Protein AF-A0A1C4N0K4-F1 (afdb_monomer_lite)

Sequence (247 aa):
MLRTGHLRELVTFLFQGISSDLVPEMLGGREAPDPEIEQERPSRRQAESRAELERLAAQLNLDDTLSVTEKQAALARATRRHTVQRDPDDVHPPLSRAERPFAVNDLGLTWMPASSVYDLAMSTGLQEASEDTGGLVLTGTAGSTYRFLVHAARMRDQWGIDLDLGLIRAGMIAMSLSAGHHSFHEVMRGAQLALDSVPGHDPALDYQDNWGRYWNVYPLTEQELRDRVARDGLFPDEHARALLDVT

Foldseek 3Di:
DQPDDDLLVNLVVLLVCLVVCNLQVVLVHADDQQPVQVVCQVQKDFAVLQVVLVVLLVVLVPDPVDDPVRSVVVSVVSQLVQFDPDAQCPQPVHQDPVRDVVQADPSGGPQGAVLSTIAGDCPDPQNVVLVQAVHDWGGAADLSLLRSLLSLLSCCVPVVRRDDNLSSLVSVQSNCVRRNHTDNRNSLRSSQSNVVVRPPPDCLSHQDSHQCRQCRRPPDHNQNCLVPPDDVSDDPSRVVVVVVVVD

Secondary structure (DSSP, 8-state):
-GGG--HHHHHHHHHHHHHTSHHHHHTTSPPPPPHHHHHHGGGEEE-HHHHHHHHHHHHHHH-TTS-HHHHHHHHHHHHGGGS--S-GGG-SSPPPTTTHHHHEETTEE----GGGTEEE-TTSHHHHHHHHHT---SSSS-HHHHHHHHHHHHHHHHH-----HHHHHHHHHHHHHHHTS--HHHHHHHHHHHHTTSTT--GGG----STTTTS-BTTB-HHHHHHHTSGGG--HHHHHHHHHTT-

Radius of gyration: 19.81 Å; chains: 1; bounding box: 47×53×54 Å

pLDDT: mean 91.53, std 8.03, range [41.31, 98.0]

Structure (mmCIF, N/CA/C/O backbone):
data_AF-A0A1C4N0K4-F1
#
_entry.id   AF-A0A1C4N0K4-F1
#
loop_
_atom_site.group_PDB
_atom_site.id
_atom_site.type_symbol
_atom_site.label_atom_id
_atom_site.label_alt_id
_atom_site.label_comp_id
_atom_site.label_asym_id
_atom_site.label_entity_id
_atom_site.label_seq_id
_atom_site.pdbx_PDB_ins_code
_atom_site.Cartn_x
_atom_site.Cartn_y
_atom_site.Cartn_z
_atom_site.occupancy
_atom_site.B_iso_or_equiv
_atom_site.auth_seq_id
_atom_site.auth_comp_id
_atom_site.auth_asym_id
_atom_site.auth_atom_id
_atom_site.pdbx_PDB_model_num
ATOM 1 N N . MET A 1 1 ? -12.574 14.264 -14.996 1.00 41.31 1 MET A N 1
ATOM 2 C CA . MET A 1 1 ? -13.024 12.854 -15.068 1.00 41.31 1 MET A CA 1
ATOM 3 C C . MET A 1 1 ? -12.717 12.028 -13.805 1.00 41.31 1 MET A C 1
ATOM 5 O O . MET A 1 1 ? -13.113 10.880 -13.775 1.00 41.31 1 MET A O 1
ATOM 9 N N . LEU A 1 2 ? -12.128 12.586 -12.732 1.00 42.84 2 LEU A N 1
ATOM 10 C CA . LEU A 1 2 ? -11.771 11.850 -11.496 1.00 42.84 2 LEU A CA 1
ATOM 11 C C . LEU A 1 2 ? -12.926 11.614 -10.495 1.00 42.84 2 LEU A C 1
ATOM 13 O O . LEU A 1 2 ? -12.711 11.048 -9.434 1.00 42.84 2 LEU A O 1
ATOM 17 N N . ARG A 1 3 ? -14.158 12.052 -10.792 1.00 45.00 3 ARG A N 1
ATOM 18 C CA . ARG A 1 3 ? -15.285 11.990 -9.836 1.00 45.00 3 ARG A CA 1
ATOM 19 C C . ARG A 1 3 ? -15.995 10.626 -9.767 1.00 45.00 3 ARG A C 1
ATOM 21 O O . ARG A 1 3 ? -16.954 10.505 -9.018 1.00 45.00 3 ARG A O 1
ATOM 28 N N . THR A 1 4 ? -15.569 9.627 -10.544 1.00 53.88 4 THR A N 1
ATOM 29 C CA . THR A 1 4 ? -16.293 8.345 -10.695 1.00 53.88 4 THR A CA 1
ATOM 30 C C . THR A 1 4 ? -15.396 7.099 -10.666 1.00 53.88 4 THR A C 1
ATOM 32 O O . THR A 1 4 ? -15.847 6.030 -11.070 1.00 53.88 4 THR A O 1
ATOM 35 N N . GLY A 1 5 ? -14.132 7.216 -10.245 1.00 59.41 5 GLY A N 1
ATOM 36 C CA . GLY A 1 5 ? -13.210 6.075 -10.141 1.00 59.41 5 GLY A CA 1
ATOM 37 C C . GLY A 1 5 ? -13.415 5.277 -8.850 1.00 59.41 5 GLY A C 1
ATOM 38 O O . GLY A 1 5 ? -13.822 5.833 -7.830 1.00 59.41 5 GLY A O 1
ATOM 39 N N . HIS A 1 6 ? -13.129 3.974 -8.870 1.00 76.38 6 HIS A N 1
ATOM 40 C CA . HIS A 1 6 ? -13.073 3.175 -7.640 1.00 76.38 6 HIS A CA 1
ATOM 41 C C . HIS A 1 6 ? -11.840 3.563 -6.807 1.00 76.38 6 HIS A C 1
ATOM 43 O O . HIS A 1 6 ? -10.842 4.022 -7.359 1.00 76.38 6 HIS A O 1
ATOM 49 N N . LEU A 1 7 ? -11.878 3.361 -5.482 1.00 81.12 7 LEU A N 1
ATOM 50 C CA . LEU A 1 7 ? -10.814 3.819 -4.569 1.00 81.12 7 LEU A CA 1
ATOM 51 C C . LEU A 1 7 ? -9.407 3.359 -4.982 1.00 81.12 7 LEU A C 1
ATOM 53 O O . LEU A 1 7 ? -8.468 4.149 -4.905 1.00 81.12 7 LEU A O 1
ATOM 57 N N . ARG A 1 8 ? -9.266 2.126 -5.493 1.00 86.19 8 ARG A N 1
ATOM 58 C CA . ARG A 1 8 ? -7.984 1.615 -6.009 1.00 86.19 8 ARG A CA 1
ATOM 59 C C . ARG A 1 8 ? -7.438 2.466 -7.160 1.00 86.19 8 ARG A C 1
ATOM 61 O O . ARG A 1 8 ? -6.252 2.777 -7.164 1.00 86.19 8 ARG A O 1
ATOM 68 N N . GLU A 1 9 ? -8.280 2.875 -8.107 1.00 83.12 9 GLU A N 1
ATOM 69 C CA . GLU A 1 9 ? -7.876 3.737 -9.226 1.00 83.12 9 GLU A CA 1
ATOM 70 C C . GLU A 1 9 ? -7.428 5.113 -8.725 1.00 83.12 9 GLU A C 1
ATOM 72 O O . GLU A 1 9 ? -6.361 5.593 -9.104 1.00 83.12 9 GLU A O 1
ATOM 77 N N . LEU A 1 10 ? -8.223 5.732 -7.848 1.00 82.62 10 LEU A N 1
ATOM 78 C CA . LEU A 1 10 ? -7.937 7.072 -7.328 1.00 82.62 10 LEU A CA 1
ATOM 79 C C . LEU A 1 10 ? -6.610 7.105 -6.563 1.00 82.62 10 LEU A C 1
ATOM 81 O O . LEU A 1 10 ? -5.793 8.002 -6.773 1.00 82.62 10 LEU A O 1
ATOM 85 N N . VAL A 1 11 ? -6.361 6.092 -5.732 1.00 85.25 11 VAL A N 1
ATOM 86 C CA . VAL A 1 11 ? -5.094 5.961 -5.009 1.00 85.25 11 VAL A CA 1
ATOM 87 C C . VAL A 1 11 ? -3.945 5.585 -5.939 1.00 85.25 11 VAL A C 1
ATOM 89 O O . VAL A 1 11 ? -2.849 6.100 -5.757 1.00 85.25 11 VAL A O 1
ATOM 92 N N . THR A 1 12 ? -4.169 4.786 -6.984 1.00 81.50 12 THR A N 1
ATOM 93 C CA . THR A 1 12 ? -3.131 4.502 -7.992 1.00 81.50 12 THR A CA 1
ATOM 94 C C . THR A 1 12 ? -2.709 5.773 -8.733 1.00 81.50 12 THR A C 1
ATOM 96 O O . THR A 1 12 ? -1.526 5.971 -9.000 1.00 81.50 12 THR A O 1
ATOM 99 N N . PHE A 1 13 ? -3.644 6.675 -9.034 1.00 80.56 13 PHE A N 1
ATOM 100 C CA . PHE A 1 13 ? -3.312 7.968 -9.630 1.00 80.56 13 PHE A CA 1
ATOM 101 C C . PHE A 1 13 ? -2.476 8.840 -8.681 1.00 80.56 13 PHE A C 1
ATOM 103 O O . PHE A 1 13 ? -1.437 9.366 -9.087 1.00 80.56 13 PHE A O 1
ATOM 110 N N . LEU A 1 14 ? -2.880 8.940 -7.406 1.00 83.31 14 LEU A N 1
ATOM 111 C CA . LEU A 1 14 ? -2.078 9.609 -6.374 1.00 83.31 14 LEU A CA 1
ATOM 112 C C . LEU A 1 14 ? -0.695 8.963 -6.237 1.00 83.31 14 LEU A C 1
ATOM 114 O O . LEU A 1 14 ? 0.298 9.675 -6.104 1.00 83.31 14 LEU A O 1
ATOM 118 N N . PHE A 1 15 ? -0.621 7.636 -6.358 1.00 82.31 15 PHE A N 1
ATOM 119 C CA . PHE A 1 15 ? 0.626 6.886 -6.312 1.00 82.31 15 PHE A CA 1
ATOM 120 C C . PHE A 1 15 ? 1.590 7.309 -7.386 1.00 82.31 15 PHE A C 1
ATOM 122 O O . PHE A 1 15 ? 2.730 7.626 -7.071 1.00 82.31 15 PHE A O 1
ATOM 129 N N . GLN A 1 16 ? 1.141 7.399 -8.632 1.00 81.25 16 GLN A N 1
ATOM 130 C CA . GLN A 1 16 ? 2.027 7.835 -9.702 1.00 81.25 16 GLN A CA 1
ATOM 131 C C . GLN A 1 16 ? 2.558 9.252 -9.450 1.00 81.25 16 GLN A C 1
ATOM 133 O O . GLN A 1 16 ? 3.759 9.468 -9.561 1.00 81.25 16 GLN A O 1
ATOM 138 N N . GLY A 1 17 ? 1.703 10.190 -9.028 1.00 83.81 17 GLY A N 1
ATOM 139 C CA . GLY A 1 17 ? 2.122 11.571 -8.762 1.00 83.81 17 GLY A CA 1
ATOM 140 C C . GLY A 1 17 ? 3.057 11.732 -7.557 1.00 83.81 17 GLY A C 1
ATOM 141 O O . GLY A 1 17 ? 3.965 12.563 -7.589 1.00 83.81 17 GLY A O 1
ATOM 142 N N . ILE A 1 18 ? 2.854 10.951 -6.494 1.00 84.88 18 ILE A N 1
ATOM 143 C CA . ILE A 1 18 ? 3.683 11.003 -5.283 1.00 84.88 18 ILE A CA 1
ATOM 144 C C . ILE A 1 18 ? 4.992 10.239 -5.487 1.00 84.88 18 ILE A C 1
ATOM 146 O O . ILE A 1 18 ? 6.065 10.739 -5.153 1.00 84.88 18 ILE A O 1
ATOM 150 N N . SER A 1 19 ? 4.934 9.042 -6.068 1.00 82.12 19 SER A N 1
ATOM 151 C CA . SER A 1 19 ? 6.113 8.206 -6.300 1.00 82.12 19 SER A CA 1
ATOM 152 C C . SER A 1 19 ? 7.036 8.755 -7.387 1.00 82.12 19 SER A C 1
ATOM 154 O O . SER A 1 19 ? 8.228 8.468 -7.329 1.00 82.12 19 SER A O 1
ATOM 156 N N . SER A 1 20 ? 6.536 9.567 -8.326 1.00 84.50 20 SER A N 1
ATOM 157 C CA . SER A 1 20 ? 7.363 10.267 -9.321 1.00 84.50 20 SER A CA 1
ATOM 158 C C . SER A 1 20 ? 7.955 11.592 -8.823 1.00 84.50 20 SER A C 1
ATOM 160 O O . SER A 1 20 ? 8.450 12.363 -9.638 1.00 84.50 20 SER A O 1
ATOM 162 N N . ASP A 1 21 ? 7.822 11.904 -7.530 1.00 86.75 21 ASP A N 1
ATOM 163 C CA . ASP A 1 21 ? 8.200 13.174 -6.889 1.00 86.75 21 ASP A CA 1
ATOM 164 C C . ASP A 1 21 ? 7.486 14.442 -7.389 1.00 86.75 21 ASP A C 1
ATOM 166 O O . ASP A 1 21 ? 7.654 15.498 -6.787 1.00 86.75 21 ASP A O 1
ATOM 170 N N . LEU A 1 22 ? 6.600 14.347 -8.385 1.00 90.44 22 LEU A N 1
ATOM 171 C CA . LEU A 1 22 ? 5.881 15.497 -8.941 1.00 90.44 22 LEU A CA 1
ATOM 172 C C . LEU A 1 22 ? 5.072 16.239 -7.867 1.00 90.44 22 LEU A C 1
ATOM 174 O O . LEU A 1 22 ? 5.202 17.447 -7.691 1.00 90.44 22 LEU A O 1
ATOM 178 N N . VAL A 1 23 ? 4.229 15.511 -7.135 1.00 90.44 23 VAL A N 1
ATOM 179 C CA . VAL A 1 23 ? 3.406 16.080 -6.060 1.00 90.44 23 VAL A CA 1
ATOM 180 C C . VAL A 1 23 ? 4.264 16.589 -4.890 1.00 90.44 23 VAL A C 1
ATOM 182 O O . VAL A 1 23 ? 4.050 17.726 -4.468 1.00 90.44 23 VAL A O 1
ATOM 185 N N . PRO A 1 24 ? 5.235 15.813 -4.365 1.00 92.12 24 PRO A N 1
ATOM 186 C CA . PRO A 1 24 ? 6.179 16.292 -3.360 1.00 92.12 24 PRO A CA 1
ATOM 187 C C . PRO A 1 24 ? 6.870 17.601 -3.747 1.00 92.12 24 PRO A C 1
ATOM 189 O O . PRO A 1 24 ? 6.875 18.532 -2.950 1.00 92.12 24 PRO A O 1
ATOM 192 N N . GLU A 1 25 ? 7.401 17.718 -4.965 1.00 93.69 25 GLU A N 1
ATOM 193 C CA . GLU A 1 25 ? 8.054 18.943 -5.444 1.00 93.69 25 GLU A CA 1
ATOM 194 C C . GLU A 1 25 ? 7.101 20.141 -5.441 1.00 93.69 25 GLU A C 1
ATOM 196 O O . GLU A 1 25 ? 7.457 21.213 -4.947 1.00 93.69 25 GLU A O 1
ATOM 201 N N . MET A 1 26 ? 5.862 19.951 -5.903 1.00 92.44 26 MET A N 1
ATOM 202 C CA . MET A 1 26 ? 4.837 20.997 -5.856 1.00 92.44 26 MET A CA 1
ATOM 203 C C . MET A 1 26 ? 4.467 21.408 -4.418 1.00 92.44 26 MET A C 1
ATOM 205 O O . MET A 1 26 ? 4.028 22.537 -4.208 1.00 92.44 26 MET A O 1
ATOM 209 N N . LEU A 1 27 ? 4.649 20.515 -3.438 1.00 93.19 27 LEU A N 1
ATOM 210 C CA . LEU A 1 27 ? 4.390 20.739 -2.008 1.00 93.19 27 LEU A CA 1
ATOM 211 C C . LEU A 1 27 ? 5.628 21.226 -1.225 1.00 93.19 27 LEU A C 1
ATOM 213 O O . LEU A 1 27 ? 5.652 21.173 0.009 1.00 93.19 27 LEU A O 1
ATOM 217 N N . GLY A 1 28 ? 6.674 21.683 -1.919 1.00 92.00 28 GLY A N 1
ATOM 218 C CA . GLY A 1 28 ? 7.894 22.200 -1.290 1.00 92.00 28 GLY A CA 1
ATOM 219 C C . GLY A 1 28 ? 8.944 21.136 -0.955 1.00 92.00 28 GLY A C 1
ATOM 220 O O . GLY A 1 28 ? 9.860 21.407 -0.181 1.00 92.00 28 GLY A O 1
ATOM 221 N N . GLY A 1 29 ? 8.837 19.944 -1.542 1.00 92.25 29 GLY A N 1
ATOM 222 C CA . GLY A 1 29 ? 9.818 18.868 -1.453 1.00 92.25 29 GLY A CA 1
ATOM 223 C C . GLY A 1 29 ? 9.301 17.603 -0.767 1.00 92.25 29 GLY A C 1
ATOM 224 O O . GLY A 1 29 ? 8.145 17.489 -0.344 1.00 92.25 29 GLY A O 1
ATOM 225 N N . ARG A 1 30 ? 10.201 16.622 -0.657 1.00 91.00 30 ARG A N 1
ATOM 226 C CA . ARG A 1 30 ? 9.913 15.338 -0.011 1.00 91.00 30 ARG A CA 1
ATOM 227 C C . ARG A 1 30 ? 9.544 15.512 1.462 1.00 91.00 30 ARG A C 1
ATOM 229 O O . ARG A 1 30 ? 9.890 16.487 2.133 1.00 91.00 30 ARG A O 1
ATOM 236 N N . GLU A 1 31 ? 8.768 14.567 1.953 1.00 91.50 31 GLU A N 1
ATOM 237 C CA . GLU A 1 31 ? 8.511 14.376 3.366 1.00 91.50 31 GLU A CA 1
ATOM 238 C C . GLU A 1 31 ? 9.792 14.034 4.136 1.00 91.50 31 GLU A C 1
ATOM 240 O O . GLU A 1 31 ? 10.740 13.478 3.577 1.00 91.50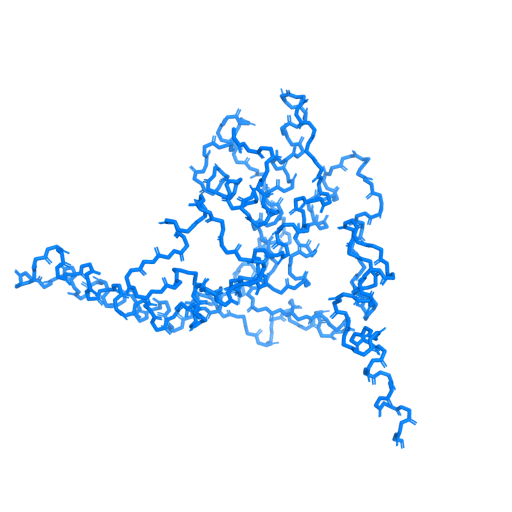 31 GLU A O 1
ATOM 245 N N . ALA A 1 32 ? 9.837 14.402 5.419 1.00 90.75 32 ALA A N 1
ATOM 246 C CA . ALA A 1 32 ? 10.879 13.883 6.292 1.00 90.75 32 ALA A CA 1
ATOM 247 C C . ALA A 1 32 ? 10.630 12.378 6.474 1.00 90.75 32 ALA A C 1
ATOM 249 O O . ALA A 1 32 ? 9.471 11.985 6.612 1.00 90.75 32 ALA A O 1
ATOM 250 N N . PRO A 1 33 ? 11.672 11.536 6.447 1.00 88.81 33 PRO A N 1
ATOM 251 C CA . PRO A 1 33 ? 11.485 10.121 6.704 1.00 88.81 33 PRO A CA 1
ATOM 252 C C . PRO A 1 33 ? 11.057 9.906 8.158 1.00 88.81 33 PRO A C 1
ATOM 254 O O . PRO A 1 33 ? 11.561 10.575 9.064 1.00 88.81 33 PRO A O 1
ATOM 257 N N . ASP A 1 34 ? 10.160 8.949 8.376 1.00 95.94 34 ASP A N 1
ATOM 258 C CA . ASP A 1 34 ? 9.797 8.534 9.723 1.00 95.94 34 ASP A CA 1
ATOM 259 C C . ASP A 1 34 ? 10.934 7.708 10.364 1.00 95.94 34 ASP A C 1
ATOM 261 O O . ASP A 1 34 ? 11.415 6.753 9.738 1.00 95.94 34 ASP A O 1
ATOM 265 N N . PRO A 1 35 ? 11.388 8.040 11.590 1.00 95.56 35 PRO A N 1
ATOM 266 C CA . PRO A 1 35 ? 12.487 7.335 12.239 1.00 95.56 35 PRO A CA 1
ATOM 267 C C . PRO A 1 35 ? 12.251 5.837 12.448 1.00 95.56 35 PRO A C 1
ATOM 269 O O . PRO A 1 35 ? 13.226 5.086 12.415 1.00 95.56 35 PRO A O 1
ATOM 272 N N . GLU A 1 36 ? 11.015 5.386 12.683 1.00 94.62 36 GLU A N 1
ATOM 273 C CA . GLU A 1 36 ? 10.723 3.957 12.847 1.00 94.62 36 GLU A CA 1
ATOM 274 C C . GLU A 1 36 ? 10.873 3.223 11.516 1.00 94.62 36 GLU A C 1
ATOM 276 O O . GLU A 1 36 ? 11.554 2.200 11.436 1.00 94.62 36 GLU A O 1
ATOM 281 N N . ILE A 1 37 ? 10.337 3.799 10.437 1.00 94.69 37 ILE A N 1
ATOM 282 C CA . ILE A 1 37 ? 10.461 3.226 9.091 1.00 94.69 37 ILE A CA 1
ATOM 283 C C . ILE A 1 37 ? 11.936 3.140 8.674 1.00 94.69 37 ILE A C 1
ATOM 285 O O . ILE A 1 37 ? 12.352 2.141 8.085 1.00 94.69 37 ILE A O 1
ATOM 289 N N . GLU A 1 38 ? 12.752 4.154 8.981 1.00 94.69 38 GLU A N 1
ATOM 290 C CA . GLU A 1 38 ? 14.195 4.112 8.698 1.00 94.69 38 GLU A CA 1
ATOM 291 C C . GLU A 1 38 ? 14.921 3.030 9.500 1.00 94.69 38 GLU A C 1
ATOM 293 O O . GLU A 1 38 ? 15.794 2.356 8.953 1.00 94.69 38 GLU A O 1
ATOM 298 N N . GLN A 1 39 ? 14.557 2.829 10.768 1.00 93.56 39 GLN A N 1
ATOM 299 C CA . GLN A 1 39 ? 15.148 1.783 11.609 1.00 93.56 39 GLN A CA 1
ATOM 300 C C . GLN A 1 39 ? 14.840 0.374 11.088 1.00 93.56 39 GLN A C 1
ATOM 302 O O . GLN A 1 39 ? 15.674 -0.524 11.205 1.00 93.56 39 GLN A O 1
ATOM 307 N N . GLU A 1 40 ? 13.678 0.173 10.465 1.00 93.06 40 GLU A N 1
ATOM 308 C CA . GLU A 1 40 ? 13.303 -1.112 9.874 1.00 93.06 40 GLU A CA 1
ATOM 309 C C . GLU A 1 40 ? 14.049 -1.421 8.566 1.00 93.06 40 GLU A C 1
ATOM 311 O O . GLU A 1 40 ? 14.303 -2.589 8.263 1.00 93.06 40 GLU A O 1
ATOM 316 N N . ARG A 1 41 ? 14.407 -0.405 7.766 1.00 89.56 41 ARG A N 1
ATOM 317 C CA . ARG A 1 41 ? 14.955 -0.590 6.405 1.00 89.56 41 ARG A CA 1
ATOM 318 C C . ARG A 1 41 ? 16.163 -1.528 6.316 1.00 89.56 41 ARG A C 1
ATOM 320 O O . ARG A 1 41 ? 16.144 -2.371 5.418 1.00 89.56 41 ARG A O 1
ATOM 327 N N . PRO A 1 42 ? 17.180 -1.455 7.200 1.00 91.75 42 PRO A N 1
ATOM 328 C CA . PRO A 1 42 ? 18.319 -2.374 7.166 1.00 91.75 42 PRO A CA 1
ATOM 329 C C . PRO A 1 42 ? 17.942 -3.847 7.364 1.00 91.75 42 PRO A C 1
ATOM 331 O O . PRO A 1 42 ? 18.716 -4.728 6.997 1.00 91.75 42 PRO A O 1
ATOM 334 N N . SER A 1 43 ? 16.763 -4.125 7.930 1.00 89.81 43 SER A N 1
ATOM 335 C CA . SER A 1 43 ? 16.262 -5.488 8.141 1.00 89.81 43 SER A CA 1
ATOM 336 C C . SER A 1 43 ? 15.734 -6.133 6.854 1.00 89.81 43 SER A C 1
ATOM 338 O O . SER A 1 43 ? 15.588 -7.356 6.792 1.00 89.81 43 SER A O 1
ATOM 340 N N . ARG A 1 44 ? 15.456 -5.330 5.818 1.00 91.12 44 ARG A N 1
ATOM 341 C CA . ARG A 1 44 ? 14.979 -5.803 4.514 1.00 91.12 44 ARG A CA 1
ATOM 342 C C . ARG A 1 44 ? 16.152 -6.326 3.699 1.00 91.12 44 ARG A C 1
ATOM 344 O O . ARG A 1 44 ? 17.157 -5.641 3.515 1.00 91.12 44 ARG A O 1
ATOM 351 N N . ARG A 1 45 ? 16.005 -7.527 3.153 1.00 92.12 45 ARG A N 1
ATOM 352 C CA . ARG A 1 45 ? 16.968 -8.121 2.219 1.00 92.12 45 ARG A CA 1
ATOM 353 C C . ARG A 1 45 ? 16.377 -8.100 0.822 1.00 92.12 45 ARG A C 1
ATOM 355 O O . ARG A 1 45 ? 15.170 -8.224 0.676 1.00 92.12 45 ARG A O 1
ATOM 362 N N . GLN A 1 46 ? 17.204 -7.929 -0.204 1.00 93.75 46 GLN A N 1
ATOM 363 C CA . GLN A 1 46 ? 16.737 -8.081 -1.581 1.00 93.75 46 GLN A CA 1
ATOM 364 C C . GLN A 1 46 ? 16.304 -9.536 -1.803 1.00 93.75 46 GLN A C 1
ATOM 366 O O . GLN A 1 46 ? 17.061 -10.451 -1.476 1.00 93.75 46 GLN A O 1
ATOM 371 N N . ALA A 1 47 ? 15.109 -9.731 -2.357 1.00 93.94 47 ALA A N 1
ATOM 372 C CA . ALA A 1 47 ? 14.603 -11.056 -2.688 1.00 93.94 47 ALA A CA 1
ATOM 373 C C . ALA A 1 47 ? 15.406 -11.678 -3.840 1.00 93.94 47 ALA A C 1
ATOM 375 O O . ALA A 1 47 ? 15.873 -10.980 -4.749 1.00 93.94 47 ALA A O 1
ATOM 376 N N . GLU A 1 48 ? 15.532 -13.006 -3.843 1.00 94.06 48 GLU A N 1
ATOM 377 C CA . GLU A 1 48 ? 16.261 -13.730 -4.895 1.00 94.06 48 GLU A CA 1
ATOM 378 C C . GLU A 1 48 ? 15.674 -13.465 -6.288 1.00 94.06 48 GLU A C 1
ATOM 380 O O . GLU A 1 48 ? 16.416 -13.218 -7.237 1.00 94.06 48 GLU A O 1
ATOM 385 N N . SER A 1 49 ? 14.346 -13.409 -6.389 1.00 93.44 49 SER A N 1
ATOM 386 C CA . SE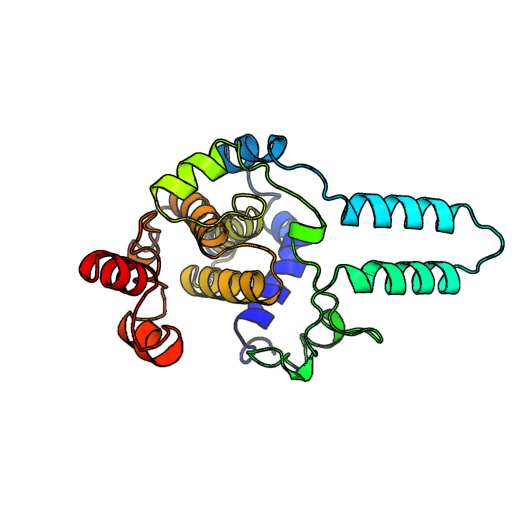R A 1 49 ? 13.603 -13.054 -7.604 1.00 93.44 49 SER A CA 1
ATOM 387 C C . SER A 1 49 ? 14.044 -11.712 -8.195 1.00 93.44 49 SER A C 1
ATOM 389 O O . SER A 1 49 ? 14.262 -11.586 -9.403 1.00 93.44 49 SER A O 1
ATOM 391 N N . ARG A 1 50 ? 14.253 -10.701 -7.350 1.00 95.44 50 ARG A N 1
ATOM 392 C CA . ARG A 1 50 ? 14.765 -9.401 -7.786 1.00 95.44 50 ARG A CA 1
ATOM 393 C C . ARG A 1 50 ? 16.208 -9.491 -8.265 1.00 95.44 50 ARG A C 1
ATOM 395 O O . ARG A 1 50 ? 16.526 -8.946 -9.323 1.00 95.44 50 ARG A O 1
ATOM 402 N N . ALA A 1 51 ? 17.057 -10.203 -7.529 1.00 96.12 51 ALA A N 1
ATOM 403 C CA . ALA A 1 51 ? 18.450 -10.417 -7.910 1.00 96.12 51 ALA A CA 1
ATOM 404 C C . ALA A 1 51 ? 18.579 -11.214 -9.226 1.00 96.12 51 ALA A C 1
ATOM 406 O O . ALA A 1 51 ? 19.498 -10.983 -10.012 1.00 96.12 51 ALA A O 1
ATOM 407 N N . GLU A 1 52 ? 17.675 -12.158 -9.500 1.00 95.88 52 GLU A N 1
ATOM 408 C CA . GLU A 1 52 ? 17.579 -12.880 -10.777 1.00 95.88 52 GLU A CA 1
ATOM 409 C C . GLU A 1 52 ? 17.240 -11.950 -11.941 1.00 95.88 52 GLU A C 1
ATOM 411 O O . GLU A 1 52 ? 17.910 -11.990 -12.976 1.00 95.88 52 GLU A O 1
ATOM 416 N N . LEU A 1 53 ? 16.236 -11.087 -11.772 1.00 97.31 53 LEU A N 1
ATOM 417 C CA . LEU A 1 53 ? 15.840 -10.127 -12.802 1.00 97.31 53 LEU A CA 1
ATOM 418 C C . LEU A 1 53 ? 16.940 -9.103 -13.092 1.00 97.31 53 LEU A C 1
ATOM 420 O O . LEU A 1 53 ? 17.171 -8.777 -14.255 1.00 97.31 53 LEU A O 1
ATOM 424 N N . GLU A 1 54 ? 17.650 -8.630 -12.068 1.00 97.56 54 GLU A N 1
ATOM 425 C CA . GLU A 1 54 ? 18.783 -7.712 -12.238 1.00 97.56 54 GLU A CA 1
ATOM 426 C C . GLU A 1 54 ? 19.956 -8.381 -12.965 1.00 97.56 54 GLU A C 1
ATOM 428 O O . GLU A 1 54 ? 20.518 -7.795 -13.894 1.00 97.56 54 GLU A O 1
ATOM 433 N N . ARG A 1 55 ? 20.276 -9.638 -12.623 1.00 97.81 55 ARG A N 1
ATOM 434 C CA . ARG A 1 55 ? 21.280 -10.433 -13.348 1.00 97.81 55 ARG A CA 1
ATOM 435 C C . ARG A 1 55 ? 20.893 -10.641 -14.809 1.00 97.81 55 ARG A C 1
ATOM 437 O O . ARG A 1 55 ? 21.733 -10.452 -15.686 1.00 97.81 55 ARG A O 1
ATOM 444 N N . LEU A 1 56 ? 19.637 -10.993 -15.081 1.00 97.88 56 LEU A N 1
ATOM 445 C CA . LEU A 1 56 ? 19.148 -11.163 -16.446 1.00 97.88 56 LEU A CA 1
ATOM 446 C C . LEU A 1 56 ? 19.199 -9.845 -17.226 1.00 97.88 56 LEU A C 1
ATOM 448 O O . LEU A 1 56 ? 19.661 -9.830 -18.362 1.00 97.88 56 LEU A O 1
ATOM 452 N N . ALA A 1 57 ? 18.761 -8.737 -16.628 1.00 97.62 57 ALA A N 1
ATOM 453 C CA . ALA A 1 57 ? 18.818 -7.427 -17.267 1.00 97.62 57 ALA A CA 1
ATOM 454 C C . ALA A 1 57 ? 20.263 -7.040 -17.623 1.00 97.62 57 ALA A C 1
ATOM 456 O O . ALA A 1 57 ? 20.519 -6.579 -18.735 1.00 97.62 57 ALA A O 1
ATOM 457 N N . ALA A 1 58 ? 21.220 -7.288 -16.722 1.00 98.00 58 ALA A N 1
ATOM 458 C CA . ALA A 1 58 ? 22.639 -7.062 -16.987 1.00 98.00 58 ALA A CA 1
ATOM 459 C C . ALA A 1 58 ? 23.165 -7.942 -18.136 1.00 98.00 58 ALA A C 1
ATOM 461 O O . ALA A 1 58 ? 23.857 -7.437 -19.018 1.00 98.00 58 ALA A O 1
ATOM 462 N N . GLN A 1 59 ? 22.800 -9.227 -18.170 1.00 97.81 59 GLN A N 1
ATOM 463 C CA . GLN A 1 59 ? 23.178 -10.145 -19.252 1.00 97.81 59 GLN A CA 1
ATOM 464 C C . GLN A 1 59 ? 22.607 -9.705 -20.605 1.00 97.81 59 GLN A C 1
ATOM 466 O O . GLN A 1 59 ? 23.349 -9.614 -21.578 1.00 97.81 59 GLN A O 1
ATOM 471 N N . LEU A 1 60 ? 21.315 -9.372 -20.661 1.00 97.69 60 LEU A N 1
ATOM 472 C CA . LEU A 1 60 ? 20.656 -8.901 -21.882 1.00 97.69 60 LEU A CA 1
ATOM 473 C C . LEU A 1 60 ? 21.273 -7.596 -22.389 1.00 97.69 60 LEU A C 1
ATOM 475 O O . LEU A 1 60 ? 21.428 -7.414 -23.593 1.00 97.69 60 LEU A O 1
ATOM 479 N N . ASN A 1 61 ? 21.653 -6.686 -21.490 1.00 96.31 61 ASN A N 1
ATOM 480 C CA . ASN A 1 61 ? 22.302 -5.438 -21.882 1.00 96.31 61 ASN A CA 1
ATOM 481 C C . ASN A 1 61 ? 23.639 -5.677 -22.593 1.00 96.31 61 ASN A C 1
ATOM 483 O O . ASN A 1 61 ? 23.907 -4.979 -23.567 1.00 96.31 61 ASN A O 1
ATOM 487 N N . LEU A 1 62 ? 24.415 -6.676 -22.161 1.00 97.19 62 LEU A N 1
ATOM 488 C CA . LEU A 1 62 ? 25.710 -7.046 -22.748 1.00 97.19 62 LEU A CA 1
ATOM 489 C C . LEU A 1 62 ? 25.603 -7.883 -24.035 1.00 97.19 62 LEU A C 1
ATOM 491 O O . LEU A 1 62 ? 26.613 -8.102 -24.698 1.00 97.19 62 LEU A O 1
ATOM 495 N N . ASP A 1 63 ? 24.414 -8.379 -24.380 1.00 96.38 63 ASP A N 1
ATOM 496 C CA . ASP A 1 63 ? 24.212 -9.193 -25.577 1.00 96.38 63 ASP A CA 1
ATOM 497 C C . ASP A 1 63 ? 23.988 -8.310 -26.815 1.00 96.38 63 ASP A C 1
ATOM 499 O O . ASP A 1 63 ? 22.890 -7.799 -27.047 1.00 96.38 63 ASP A O 1
ATOM 503 N N . ASP A 1 64 ? 25.029 -8.116 -27.621 1.00 95.94 64 ASP A N 1
ATOM 504 C CA . ASP A 1 64 ? 24.970 -7.310 -28.848 1.00 95.94 64 ASP A CA 1
ATOM 505 C C . ASP A 1 64 ? 24.247 -8.011 -30.014 1.00 95.94 64 ASP A C 1
ATOM 507 O O . ASP A 1 64 ? 24.021 -7.396 -31.058 1.00 95.94 64 ASP A O 1
ATOM 511 N N . THR A 1 65 ? 23.866 -9.286 -29.862 1.00 97.19 65 THR A N 1
ATOM 512 C CA . THR A 1 65 ? 23.126 -10.027 -30.898 1.00 97.19 65 THR A CA 1
ATOM 513 C C . THR A 1 65 ? 21.627 -9.744 -30.870 1.00 97.19 65 THR A C 1
ATOM 515 O O . THR A 1 65 ? 20.946 -9.958 -31.873 1.00 97.19 65 THR A O 1
ATOM 518 N N . LEU A 1 66 ? 21.115 -9.237 -29.745 1.00 96.81 66 LEU A N 1
ATOM 519 C CA . LEU A 1 66 ? 19.704 -8.930 -29.555 1.00 96.81 66 LEU A CA 1
ATOM 520 C C . LEU A 1 66 ? 19.418 -7.451 -29.819 1.00 96.81 66 LEU A C 1
ATOM 522 O O . LEU A 1 66 ? 20.105 -6.553 -29.328 1.00 96.81 66 LEU A O 1
ATOM 526 N N . SER A 1 67 ? 18.322 -7.179 -30.518 1.00 97.31 67 SER A N 1
ATOM 527 C CA . SER A 1 67 ? 17.750 -5.838 -30.599 1.00 97.31 67 SER A CA 1
ATOM 528 C C . SER A 1 67 ? 17.205 -5.371 -29.243 1.00 97.31 67 SER A C 1
ATOM 530 O O . SER A 1 67 ? 16.891 -6.164 -28.352 1.00 97.31 67 SER A O 1
ATOM 532 N N . VAL A 1 68 ? 17.014 -4.056 -29.089 1.00 96.62 68 VAL A N 1
ATOM 533 C CA . VAL A 1 68 ? 16.398 -3.465 -27.884 1.00 96.62 68 VAL A CA 1
ATOM 534 C C . VAL A 1 68 ? 15.027 -4.086 -27.591 1.00 96.62 68 VAL A C 1
ATOM 536 O O . VAL A 1 68 ? 14.724 -4.397 -26.440 1.00 96.62 68 VAL A O 1
ATOM 539 N N . THR A 1 69 ? 14.214 -4.319 -28.624 1.00 96.62 69 THR A N 1
ATOM 540 C CA . THR A 1 69 ? 12.884 -4.926 -28.485 1.00 96.62 69 THR A CA 1
ATOM 541 C C . THR A 1 69 ? 12.966 -6.376 -28.010 1.00 96.62 69 THR A C 1
ATOM 543 O O . THR A 1 69 ? 12.186 -6.781 -27.149 1.00 96.62 69 THR A O 1
ATOM 546 N N . GLU A 1 70 ? 13.928 -7.158 -28.505 1.00 97.31 70 GLU A N 1
ATOM 547 C CA . GLU A 1 70 ? 14.136 -8.540 -28.054 1.00 97.31 70 GLU A CA 1
ATOM 548 C C . GLU A 1 70 ? 14.601 -8.597 -26.598 1.00 97.31 70 GLU A C 1
ATOM 550 O O . GLU A 1 70 ? 14.070 -9.400 -25.826 1.00 97.31 70 GLU A O 1
ATOM 555 N N . LYS A 1 71 ? 15.512 -7.699 -26.193 1.00 97.50 71 LYS A N 1
ATOM 556 C CA . LYS A 1 71 ? 15.944 -7.548 -24.793 1.00 97.50 71 LYS A CA 1
ATOM 557 C C . LYS A 1 71 ? 14.759 -7.217 -23.884 1.00 97.50 71 LYS A C 1
ATOM 559 O O . LYS A 1 71 ? 14.547 -7.881 -22.871 1.00 97.50 71 LYS A O 1
ATOM 564 N N . GLN A 1 72 ? 13.937 -6.239 -24.269 1.00 95.62 72 GLN A N 1
ATOM 565 C CA . GLN A 1 72 ? 12.739 -5.854 -23.515 1.00 95.62 72 GLN A CA 1
ATOM 566 C C . GLN A 1 72 ? 11.729 -7.002 -23.409 1.00 95.62 72 GLN A C 1
ATOM 568 O O . GLN A 1 72 ? 11.225 -7.272 -22.320 1.00 95.62 72 GLN A O 1
ATOM 573 N N . ALA A 1 73 ? 11.466 -7.720 -24.503 1.00 95.62 73 ALA A N 1
ATOM 574 C CA . ALA A 1 73 ? 10.543 -8.851 -24.506 1.00 95.62 73 ALA A CA 1
ATOM 575 C C . ALA A 1 73 ? 11.059 -10.027 -23.657 1.00 95.62 73 ALA A C 1
ATOM 577 O O . ALA A 1 73 ? 10.277 -10.681 -22.963 1.00 95.62 73 ALA A O 1
ATOM 578 N N . ALA A 1 74 ? 12.368 -10.298 -23.684 1.00 96.56 74 ALA A N 1
ATOM 579 C CA . ALA A 1 74 ? 12.992 -11.324 -22.853 1.00 96.56 74 ALA A CA 1
ATOM 580 C C . ALA A 1 74 ? 12.880 -10.984 -21.362 1.00 96.56 74 ALA A C 1
ATOM 582 O O . ALA A 1 74 ? 12.445 -11.827 -20.573 1.00 96.56 74 A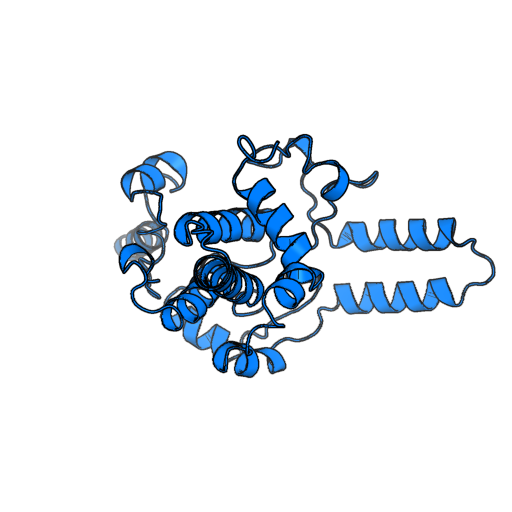LA A O 1
ATOM 583 N N . LEU A 1 75 ? 13.187 -9.737 -20.993 1.00 97.25 75 LEU A N 1
ATOM 584 C CA . LEU A 1 75 ? 13.037 -9.266 -19.621 1.00 97.25 75 LEU A CA 1
ATOM 585 C C . LEU A 1 75 ? 11.569 -9.295 -19.178 1.00 97.25 75 LEU A C 1
ATOM 587 O O . LEU A 1 75 ? 11.281 -9.803 -18.102 1.00 97.25 75 LEU A O 1
ATOM 591 N N . ALA A 1 76 ? 10.626 -8.848 -20.014 1.00 95.81 76 ALA A N 1
ATOM 592 C CA . ALA A 1 76 ? 9.196 -8.872 -19.697 1.00 95.81 76 ALA A CA 1
ATOM 593 C C . ALA A 1 76 ? 8.680 -10.294 -19.413 1.00 95.81 76 ALA A C 1
ATOM 595 O O . ALA A 1 76 ? 7.974 -10.512 -18.426 1.00 95.81 76 ALA A O 1
ATOM 596 N N . ARG A 1 77 ? 9.083 -11.284 -20.225 1.00 95.94 77 ARG A N 1
ATOM 597 C CA . ARG A 1 77 ? 8.749 -12.701 -19.991 1.00 95.94 77 ARG A CA 1
ATOM 598 C C . ARG A 1 77 ? 9.334 -13.231 -18.685 1.00 95.94 77 ARG A C 1
ATOM 600 O O . ARG A 1 77 ? 8.673 -14.004 -17.998 1.00 95.94 77 ARG A O 1
ATOM 607 N N . ALA A 1 78 ? 10.552 -12.829 -18.331 1.00 96.81 78 ALA A N 1
ATOM 608 C CA . ALA A 1 78 ? 11.145 -13.226 -17.062 1.00 96.81 78 ALA A CA 1
ATOM 609 C C . ALA A 1 78 ? 10.429 -12.571 -15.876 1.00 96.81 78 ALA A C 1
ATOM 611 O O . ALA A 1 78 ? 10.047 -13.281 -14.949 1.00 96.81 78 ALA A O 1
ATOM 612 N N . THR A 1 79 ? 10.175 -11.262 -15.954 1.00 96.69 79 THR A N 1
ATOM 613 C CA . THR A 1 79 ? 9.443 -10.479 -14.950 1.00 96.69 79 THR A CA 1
ATOM 614 C C . THR A 1 79 ? 8.063 -11.059 -14.678 1.00 96.69 79 THR A C 1
ATOM 616 O O . THR A 1 79 ? 7.652 -11.120 -13.524 1.00 96.69 79 THR A O 1
ATOM 619 N N . ARG A 1 80 ? 7.369 -11.561 -15.709 1.00 95.44 80 ARG A N 1
ATOM 620 C CA . ARG A 1 80 ? 6.036 -12.164 -15.579 1.00 95.44 80 ARG A CA 1
ATOM 621 C C . ARG A 1 80 ? 5.961 -13.276 -14.529 1.00 95.44 80 ARG A C 1
ATOM 623 O O . ARG A 1 80 ? 4.914 -13.430 -13.911 1.00 95.44 80 ARG A O 1
ATOM 630 N N . ARG A 1 81 ? 7.043 -14.026 -14.294 1.00 94.25 81 ARG A N 1
ATOM 631 C CA . ARG A 1 81 ? 7.095 -15.088 -13.266 1.00 94.25 81 ARG A CA 1
ATOM 632 C C . ARG A 1 81 ? 7.005 -14.551 -11.836 1.00 94.25 81 ARG A C 1
ATOM 634 O O . ARG A 1 81 ? 6.670 -15.302 -10.929 1.00 94.25 81 ARG A O 1
ATOM 641 N N . HIS A 1 82 ? 7.274 -13.263 -11.658 1.00 95.75 82 HIS A N 1
ATOM 642 C CA . HIS A 1 82 ? 7.308 -12.571 -10.374 1.00 95.75 82 HIS A CA 1
ATOM 643 C C . HIS A 1 82 ? 6.205 -11.507 -10.256 1.00 95.75 82 HIS A C 1
ATOM 645 O O . HIS A 1 82 ? 6.208 -10.714 -9.322 1.00 95.75 82 HIS A O 1
ATOM 651 N N . THR A 1 83 ? 5.263 -11.459 -11.204 1.00 96.06 83 THR A N 1
ATOM 652 C CA . THR A 1 83 ? 4.049 -10.643 -11.077 1.00 96.06 83 THR A CA 1
ATOM 653 C C . THR A 1 83 ? 2.873 -11.481 -10.586 1.00 96.06 83 THR A C 1
ATOM 655 O O . THR A 1 83 ? 2.908 -12.715 -10.603 1.00 96.06 83 THR A O 1
ATOM 658 N N . VAL A 1 84 ? 1.804 -10.816 -10.147 1.00 95.12 84 VAL A N 1
ATOM 659 C CA . VAL A 1 84 ? 0.543 -11.461 -9.767 1.00 95.12 84 VAL A CA 1
ATOM 660 C C . VAL A 1 84 ? 0.035 -12.331 -10.927 1.00 95.12 84 VAL A C 1
ATOM 662 O O . VAL A 1 84 ? -0.070 -11.884 -12.067 1.00 95.12 84 VAL A O 1
ATOM 665 N N . GLN A 1 85 ? -0.262 -13.606 -10.651 1.00 94.44 85 GLN A N 1
ATOM 666 C CA . GLN A 1 85 ? -0.668 -14.588 -11.673 1.00 94.44 85 GLN A CA 1
ATOM 667 C C . GLN A 1 85 ? -2.179 -14.622 -11.950 1.00 94.44 85 GLN A C 1
ATOM 669 O O . GLN A 1 85 ? -2.617 -15.395 -12.796 1.00 94.44 85 GLN A O 1
ATOM 674 N N . ARG A 1 86 ? -2.965 -13.796 -11.252 1.00 94.00 86 ARG A N 1
ATOM 675 C CA . ARG A 1 86 ? -4.415 -13.682 -11.441 1.00 94.00 86 ARG A CA 1
ATOM 676 C C . ARG A 1 86 ? -4.747 -13.146 -12.838 1.00 94.00 86 ARG A C 1
ATOM 678 O O . ARG A 1 86 ? -4.041 -12.269 -13.339 1.00 94.00 86 ARG A O 1
ATOM 685 N N . ASP A 1 87 ? -5.829 -13.651 -13.429 1.00 95.00 87 ASP A N 1
ATOM 686 C CA . ASP A 1 87 ? -6.388 -13.087 -14.657 1.00 95.00 87 ASP A CA 1
ATOM 687 C C . ASP A 1 87 ? -6.818 -11.625 -14.407 1.00 95.00 87 ASP A C 1
ATOM 689 O O . ASP A 1 87 ? -7.506 -11.357 -13.416 1.00 95.00 87 ASP A O 1
ATOM 693 N N . PRO A 1 88 ? -6.417 -10.656 -15.253 1.00 95.06 88 PRO A N 1
ATOM 694 C CA . PRO A 1 88 ? -6.875 -9.274 -15.136 1.00 95.06 88 PRO A CA 1
ATOM 695 C C . PRO A 1 88 ? -8.399 -9.096 -15.035 1.00 95.06 88 PRO A C 1
ATOM 697 O O . PRO A 1 88 ? -8.844 -8.125 -14.418 1.00 95.06 88 PRO A O 1
ATOM 700 N N . ASP A 1 89 ? -9.189 -9.994 -15.627 1.00 94.75 89 ASP A N 1
ATOM 701 C CA . ASP A 1 89 ? -10.655 -9.937 -15.604 1.00 94.75 89 ASP A CA 1
ATOM 702 C C . ASP A 1 89 ? -11.266 -10.513 -14.312 1.00 94.75 89 ASP A C 1
ATOM 704 O O . ASP A 1 89 ? -12.399 -10.170 -13.973 1.00 94.75 89 ASP A O 1
ATOM 708 N N . ASP A 1 90 ? -10.486 -11.265 -13.528 1.00 94.19 90 ASP A N 1
ATOM 709 C CA . ASP A 1 90 ? -10.864 -11.797 -12.207 1.00 94.19 90 ASP A CA 1
ATOM 710 C C . ASP A 1 90 ? -10.440 -10.874 -11.046 1.00 94.19 90 ASP A C 1
ATOM 712 O O . ASP A 1 90 ? -10.547 -11.212 -9.860 1.00 94.19 90 ASP A O 1
ATOM 716 N N . VAL A 1 91 ? -9.879 -9.702 -11.349 1.00 90.94 91 VAL A N 1
ATOM 717 C CA . VAL A 1 91 ? -9.495 -8.728 -10.324 1.00 90.94 91 VAL A CA 1
ATOM 718 C C . VAL A 1 91 ? -10.748 -8.131 -9.685 1.00 90.94 91 VAL A C 1
ATOM 720 O O . VAL A 1 91 ? -11.645 -7.648 -10.369 1.00 90.94 91 VAL A O 1
ATOM 723 N N . HIS A 1 92 ? -10.775 -8.087 -8.351 1.00 86.00 92 HIS A N 1
ATOM 724 C CA . HIS A 1 92 ? -11.869 -7.494 -7.587 1.00 86.00 92 HIS A CA 1
ATOM 725 C C . HIS A 1 92 ? -11.373 -6.354 -6.680 1.00 86.00 92 HIS A C 1
ATOM 727 O O . HIS A 1 92 ? -10.434 -6.568 -5.914 1.00 86.00 92 HIS A O 1
ATOM 733 N N . PRO A 1 93 ? -11.981 -5.148 -6.753 1.00 85.06 93 PRO A N 1
ATOM 734 C CA . PRO A 1 93 ? -12.974 -4.728 -7.757 1.00 85.06 93 PRO A CA 1
ATOM 735 C C . PRO A 1 93 ? -12.401 -4.770 -9.192 1.00 85.06 93 PRO A C 1
ATOM 737 O O . PRO A 1 93 ? -11.180 -4.688 -9.328 1.00 85.06 93 PRO A O 1
ATOM 740 N N . PRO A 1 94 ? -13.224 -4.880 -10.253 1.00 89.81 94 PRO A N 1
ATOM 741 C CA . PRO A 1 94 ? -12.736 -4.917 -11.636 1.00 89.81 94 PRO A CA 1
ATOM 742 C C . PRO A 1 94 ? -11.816 -3.743 -11.979 1.00 89.81 94 PRO A C 1
ATOM 744 O O . PRO A 1 94 ? -11.991 -2.639 -11.455 1.00 89.81 94 PRO A O 1
ATOM 747 N N . LEU A 1 95 ? -10.827 -3.974 -12.847 1.00 89.00 95 LEU A N 1
ATOM 748 C CA . LEU A 1 95 ? -9.962 -2.903 -13.350 1.00 89.00 95 LEU A CA 1
ATOM 749 C C . LEU A 1 95 ? -10.798 -1.890 -14.132 1.00 89.00 95 LEU A C 1
ATOM 751 O O . LEU A 1 95 ? -11.538 -2.255 -15.050 1.00 89.00 95 LEU A O 1
ATOM 755 N N . SER A 1 96 ? -10.658 -0.608 -13.807 1.00 86.38 96 SER A N 1
ATOM 756 C CA . SER A 1 96 ? -11.340 0.430 -14.574 1.00 86.38 96 SER A CA 1
ATOM 757 C C . SER A 1 96 ? -10.689 0.623 -15.946 1.00 86.38 96 SER A C 1
ATOM 759 O O . SER A 1 96 ? -9.538 0.245 -16.184 1.00 86.38 96 SER A O 1
ATOM 761 N N . ARG A 1 97 ? -11.406 1.281 -16.866 1.00 86.75 97 ARG A N 1
ATOM 762 C CA . ARG A 1 97 ? -10.861 1.632 -18.188 1.00 86.75 97 ARG A CA 1
ATOM 763 C C . ARG A 1 97 ? -9.586 2.480 -18.091 1.00 86.75 97 ARG A C 1
ATOM 765 O O . ARG A 1 97 ? -8.739 2.374 -18.971 1.00 86.75 97 ARG A O 1
ATOM 772 N N . ALA A 1 98 ? -9.471 3.326 -17.068 1.00 83.31 98 ALA A N 1
ATOM 773 C CA . ALA A 1 98 ? -8.314 4.194 -16.870 1.00 83.31 98 ALA A CA 1
ATOM 774 C C . ALA A 1 98 ? -7.136 3.460 -16.213 1.00 83.31 98 ALA A C 1
ATOM 776 O O . ALA A 1 98 ? -5.990 3.755 -16.530 1.00 83.31 98 ALA A O 1
ATOM 777 N N . GLU A 1 99 ? -7.410 2.487 -15.341 1.00 84.69 99 GLU A N 1
ATOM 778 C CA . GLU A 1 99 ? -6.390 1.677 -14.667 1.00 84.69 99 GLU A CA 1
ATOM 779 C C . GLU A 1 99 ? -5.754 0.639 -15.607 1.00 84.69 99 GLU A C 1
ATOM 781 O O . GLU A 1 99 ? -4.540 0.419 -15.584 1.00 84.69 99 GLU A O 1
ATOM 786 N N . ARG A 1 100 ? -6.570 0.009 -16.461 1.00 90.12 100 ARG A N 1
ATOM 787 C CA . ARG A 1 100 ? -6.170 -1.153 -17.268 1.00 90.12 100 ARG A CA 1
ATOM 788 C C . ARG A 1 100 ? -4.906 -0.949 -18.123 1.00 90.12 100 ARG A C 1
ATOM 790 O O . ARG A 1 100 ? -4.084 -1.861 -18.114 1.00 90.12 100 ARG A O 1
ATOM 797 N N . PRO A 1 101 ? -4.682 0.197 -18.802 1.00 88.88 101 PRO A N 1
ATOM 798 C CA . PRO A 1 101 ? -3.471 0.419 -19.601 1.00 88.88 101 PRO A CA 1
ATOM 799 C C . PRO A 1 101 ? -2.162 0.410 -18.799 1.00 88.88 101 PRO A C 1
ATOM 801 O O . PRO A 1 101 ? -1.099 0.222 -19.380 1.00 88.88 101 PRO A O 1
ATOM 804 N N . PHE A 1 102 ? -2.227 0.635 -17.484 1.00 85.81 102 PHE A N 1
ATOM 805 C CA . PHE A 1 102 ? -1.057 0.654 -16.601 1.00 85.81 102 PHE A CA 1
ATOM 806 C C . PHE A 1 102 ? -0.917 -0.651 -15.807 1.00 85.81 102 PHE A C 1
ATOM 808 O O . PHE A 1 102 ? 0.194 -1.081 -15.493 1.00 85.81 102 PHE A O 1
ATOM 815 N N . ALA A 1 103 ? -2.045 -1.292 -15.493 1.00 89.62 103 ALA A N 1
ATOM 816 C CA . ALA A 1 103 ? -2.094 -2.531 -14.723 1.00 89.62 103 ALA A CA 1
ATOM 817 C C . ALA A 1 103 ? -1.889 -3.801 -15.567 1.00 89.62 103 ALA A C 1
ATOM 819 O O . ALA A 1 103 ? -1.598 -4.851 -14.998 1.00 89.62 103 ALA A O 1
ATOM 820 N N . VAL A 1 104 ? -2.058 -3.736 -16.894 1.00 94.69 104 VAL A N 1
ATOM 821 C CA . VAL A 1 104 ? -2.066 -4.912 -17.780 1.00 94.69 104 VAL A CA 1
ATOM 822 C C . VAL A 1 104 ? -1.153 -4.708 -18.987 1.00 94.69 104 VAL A C 1
ATOM 824 O O . VAL A 1 104 ? -1.147 -3.642 -19.598 1.00 94.69 104 VAL A O 1
ATOM 827 N N . ASN A 1 105 ? -0.420 -5.755 -19.359 1.00 93.94 105 ASN A N 1
ATOM 828 C CA . ASN A 1 105 ? 0.283 -5.869 -20.637 1.00 93.94 105 ASN A CA 1
ATOM 829 C C . ASN A 1 105 ? -0.084 -7.191 -21.342 1.00 93.94 105 ASN A C 1
ATOM 831 O O . ASN A 1 105 ? -0.912 -7.955 -20.846 1.00 93.94 105 ASN A O 1
ATOM 835 N N . ASP A 1 106 ? 0.566 -7.490 -22.470 1.00 93.88 106 ASP A N 1
ATOM 836 C CA . ASP A 1 106 ? 0.325 -8.711 -23.261 1.00 93.88 106 ASP A CA 1
ATOM 837 C C . ASP A 1 106 ? 0.559 -10.026 -22.489 1.00 93.88 106 ASP A C 1
ATOM 839 O O . ASP A 1 106 ? 0.161 -11.096 -22.945 1.00 93.88 106 ASP A O 1
ATOM 843 N N . LEU A 1 107 ? 1.219 -9.970 -21.328 1.00 95.31 107 LEU A N 1
ATOM 844 C CA . LEU A 1 107 ? 1.514 -11.121 -20.476 1.00 95.31 107 LEU A CA 1
ATOM 845 C C . LEU A 1 107 ? 0.567 -11.234 -19.267 1.00 95.31 107 LEU A C 1
ATOM 847 O O . LEU A 1 107 ? 0.607 -12.254 -18.578 1.00 95.31 107 LEU A O 1
ATOM 851 N N . GLY A 1 108 ? -0.269 -10.226 -18.997 1.00 96.00 108 GLY A N 1
ATOM 852 C CA . GLY A 1 108 ? -1.211 -10.184 -17.874 1.00 96.00 108 GLY A CA 1
ATOM 853 C C . GLY A 1 108 ? -0.976 -8.997 -16.937 1.00 96.00 108 GLY A C 1
ATOM 854 O O . GLY A 1 108 ? -0.581 -7.916 -17.377 1.00 96.00 108 GLY A O 1
ATOM 855 N N . LEU A 1 109 ? -1.241 -9.185 -15.639 1.00 95.81 109 LEU A N 1
ATOM 856 C CA . LEU A 1 109 ? -1.034 -8.142 -14.631 1.00 95.81 109 LEU A CA 1
ATOM 857 C C . LEU A 1 109 ? 0.452 -7.778 -14.488 1.00 95.81 109 LEU A C 1
ATOM 859 O O . LEU A 1 109 ? 1.325 -8.646 -14.375 1.00 95.81 109 LEU A O 1
ATOM 863 N N . THR A 1 110 ? 0.722 -6.474 -14.434 1.00 93.88 110 THR A N 1
ATOM 864 C CA . THR A 1 110 ? 2.062 -5.892 -14.239 1.00 93.88 110 THR A CA 1
ATOM 865 C C . THR A 1 110 ? 2.443 -5.753 -12.765 1.00 93.88 110 THR A C 1
ATOM 867 O O . THR A 1 110 ? 3.575 -5.393 -12.449 1.00 93.88 110 THR A O 1
ATOM 870 N N . TRP A 1 111 ? 1.511 -6.043 -11.856 1.00 93.38 111 TRP A N 1
ATOM 871 C CA . TRP A 1 111 ? 1.686 -5.887 -10.415 1.00 93.38 111 TRP A CA 1
ATOM 872 C C . TRP A 1 111 ? 2.721 -6.868 -9.875 1.00 93.38 111 TRP A C 1
ATOM 874 O O . TRP A 1 111 ? 2.547 -8.081 -9.985 1.00 93.38 111 TRP A O 1
ATOM 884 N N . MET A 1 112 ? 3.787 -6.340 -9.281 1.00 93.50 112 MET A N 1
ATOM 885 C CA . MET A 1 112 ? 4.852 -7.117 -8.658 1.00 93.50 112 MET A CA 1
ATOM 886 C C . MET A 1 112 ? 4.676 -7.064 -7.136 1.00 93.50 112 MET A C 1
ATOM 888 O O . MET A 1 112 ? 4.832 -5.984 -6.565 1.00 93.50 112 MET A O 1
ATOM 892 N N . PRO A 1 113 ? 4.365 -8.192 -6.473 1.00 94.75 113 PRO A N 1
ATOM 893 C CA . PRO A 1 113 ? 4.287 -8.242 -5.018 1.00 94.75 113 PRO A CA 1
ATOM 894 C C . PRO A 1 113 ? 5.589 -7.764 -4.377 1.00 94.75 113 PRO A C 1
ATOM 896 O O . PRO A 1 113 ? 6.673 -8.003 -4.914 1.00 94.75 113 PRO A O 1
ATOM 899 N N . ALA A 1 114 ? 5.514 -7.144 -3.200 1.00 92.94 114 ALA A N 1
ATOM 900 C CA . ALA A 1 114 ? 6.719 -6.666 -2.525 1.00 92.94 114 ALA A CA 1
ATOM 901 C C . ALA A 1 114 ? 7.654 -7.816 -2.128 1.00 92.94 114 ALA A C 1
ATOM 903 O O . ALA A 1 114 ? 8.867 -7.636 -2.164 1.00 92.94 114 ALA A O 1
ATOM 904 N N . SER A 1 115 ? 7.111 -9.010 -1.865 1.00 92.12 115 SER A N 1
ATOM 905 C CA . SER A 1 115 ? 7.886 -10.241 -1.637 1.00 92.12 115 SER A CA 1
ATOM 906 C C . SER A 1 115 ? 8.686 -10.709 -2.859 1.00 92.12 115 SER A C 1
ATOM 908 O O . SER A 1 115 ? 9.578 -11.539 -2.750 1.00 92.12 115 SER A O 1
ATOM 910 N N . SER A 1 116 ? 8.398 -10.176 -4.050 1.00 94.50 116 SER A N 1
ATOM 911 C CA . SER A 1 116 ? 9.240 -10.382 -5.236 1.00 94.50 116 SER A CA 1
ATOM 912 C C . SER A 1 116 ? 10.404 -9.390 -5.320 1.00 94.50 116 SER A C 1
ATOM 914 O O . SER A 1 116 ? 11.202 -9.446 -6.253 1.00 94.50 116 SER A O 1
ATOM 916 N N . VAL A 1 117 ? 10.492 -8.451 -4.378 1.00 93.38 117 VAL A N 1
ATOM 917 C CA . VAL A 1 117 ? 11.516 -7.401 -4.342 1.00 93.38 117 VAL A CA 1
ATOM 918 C C . VAL A 1 117 ? 12.349 -7.488 -3.072 1.00 93.38 117 VAL A C 1
ATOM 920 O O . VAL A 1 117 ? 13.577 -7.392 -3.139 1.00 93.38 117 VAL A O 1
ATOM 923 N N . TYR A 1 118 ? 11.693 -7.703 -1.936 1.00 93.88 118 TYR A N 1
ATOM 924 C CA . TYR A 1 118 ? 12.309 -7.756 -0.624 1.00 93.88 118 TYR A CA 1
ATOM 925 C C . TYR A 1 118 ? 11.802 -8.942 0.187 1.00 93.88 118 TYR A C 1
ATOM 927 O O . TYR A 1 118 ? 10.632 -9.295 0.105 1.00 93.88 118 TYR A O 1
ATOM 935 N N . ASP A 1 119 ? 12.677 -9.461 1.038 1.00 91.19 119 ASP A N 1
ATOM 936 C CA . ASP A 1 119 ? 12.361 -10.426 2.081 1.00 91.19 119 ASP A CA 1
ATOM 937 C C . ASP A 1 119 ? 12.653 -9.814 3.453 1.00 91.19 119 ASP A C 1
ATOM 939 O O . ASP A 1 119 ? 13.657 -9.114 3.641 1.00 91.19 119 ASP A O 1
ATOM 943 N N . LEU A 1 120 ? 11.820 -10.143 4.437 1.00 91.75 120 LEU A N 1
ATOM 944 C CA . LEU A 1 120 ? 12.077 -9.865 5.845 1.00 91.75 120 LEU A CA 1
ATOM 945 C C . LEU A 1 120 ? 12.413 -11.177 6.563 1.00 91.75 120 LEU A C 1
ATOM 947 O O . LEU A 1 120 ? 11.724 -12.181 6.402 1.00 91.75 120 LEU A O 1
ATOM 951 N N . ALA A 1 121 ? 13.514 -11.210 7.317 1.00 90.44 121 ALA A N 1
ATOM 952 C CA . ALA A 1 121 ? 13.856 -12.408 8.080 1.00 90.44 121 ALA A CA 1
ATOM 953 C C . ALA A 1 121 ? 12.928 -12.565 9.295 1.00 90.44 121 ALA A C 1
ATOM 955 O O . ALA A 1 121 ? 12.587 -11.581 9.952 1.00 90.44 121 ALA A O 1
ATOM 956 N N . MET A 1 122 ? 12.601 -13.815 9.641 1.00 90.88 122 MET A N 1
ATOM 957 C CA . MET A 1 122 ? 11.742 -14.106 10.796 1.00 90.88 122 MET A CA 1
ATOM 958 C C . MET A 1 122 ? 12.343 -13.622 12.124 1.00 90.88 122 MET A C 1
ATOM 960 O O . MET A 1 122 ? 11.628 -13.324 13.064 1.00 90.88 122 MET A O 1
ATOM 964 N N . SER A 1 123 ? 13.671 -13.506 12.192 1.00 91.94 123 SER A N 1
ATOM 965 C CA . SER A 1 123 ? 14.412 -13.045 13.369 1.00 91.94 123 SER A CA 1
ATOM 966 C C . SER A 1 123 ? 14.522 -11.518 13.479 1.00 91.94 123 SER A C 1
ATOM 968 O O . SER A 1 123 ? 15.415 -11.021 14.162 1.00 91.94 123 SER A O 1
ATOM 970 N N . THR A 1 124 ? 13.740 -10.757 12.713 1.00 93.00 124 THR A N 1
ATOM 971 C CA . THR A 1 124 ? 13.773 -9.289 12.782 1.00 93.00 124 THR A CA 1
ATOM 972 C C . THR A 1 124 ? 12.878 -8.802 13.913 1.00 93.00 124 THR A C 1
ATOM 974 O O . THR A 1 124 ? 11.817 -9.371 14.147 1.00 93.00 124 THR A O 1
ATOM 977 N N . GLY A 1 125 ? 13.270 -7.714 14.581 1.00 92.50 125 GLY A N 1
ATOM 978 C CA . GLY A 1 125 ? 12.489 -7.181 15.704 1.00 92.50 125 GLY A CA 1
ATOM 979 C C . GLY A 1 125 ? 11.067 -6.766 15.312 1.00 92.50 125 GLY A C 1
ATOM 980 O O . GLY A 1 125 ? 10.148 -6.904 16.108 1.00 92.50 125 GLY A O 1
ATOM 981 N N . LEU A 1 126 ? 10.862 -6.317 14.067 1.00 93.19 126 LEU A N 1
ATOM 982 C CA . LEU A 1 126 ? 9.522 -6.032 13.553 1.00 93.19 126 LEU A CA 1
ATOM 983 C C . LEU A 1 126 ? 8.667 -7.298 13.442 1.00 93.19 126 LEU A C 1
ATOM 985 O O . LEU A 1 126 ? 7.495 -7.258 13.805 1.00 93.19 126 LEU A O 1
ATOM 989 N N . GLN A 1 127 ? 9.235 -8.399 12.938 1.00 94.44 127 GLN A N 1
ATOM 990 C CA . GLN A 1 127 ? 8.523 -9.672 12.873 1.00 94.44 127 GLN A CA 1
ATOM 991 C C . GLN A 1 127 ? 8.141 -10.138 14.282 1.00 94.44 127 GLN A C 1
ATOM 993 O O . GLN A 1 127 ? 6.970 -10.408 14.521 1.00 94.44 127 GLN A O 1
ATOM 998 N N . GLU A 1 128 ? 9.101 -10.161 15.210 1.00 93.94 128 GLU A N 1
ATOM 999 C CA . GLU A 1 128 ? 8.887 -10.573 16.604 1.00 93.94 128 GLU A CA 1
ATOM 1000 C C . GLU A 1 128 ? 7.778 -9.746 17.275 1.00 93.94 128 GLU A C 1
ATOM 1002 O O . GLU A 1 128 ? 6.793 -10.300 17.754 1.00 93.94 128 GLU A O 1
ATOM 1007 N N . ALA A 1 129 ? 7.862 -8.414 17.203 1.00 93.31 129 ALA A N 1
ATOM 1008 C CA . ALA A 1 129 ? 6.851 -7.529 17.785 1.00 93.31 129 ALA A CA 1
ATOM 1009 C C . ALA A 1 129 ? 5.459 -7.688 17.143 1.00 93.31 129 ALA A C 1
ATOM 1011 O O . ALA A 1 129 ? 4.437 -7.470 17.794 1.00 93.31 129 ALA A O 1
ATOM 1012 N N . SER A 1 130 ? 5.404 -8.053 15.859 1.00 94.62 130 SER A N 1
ATOM 1013 C CA . SER A 1 130 ? 4.134 -8.275 15.166 1.00 94.62 130 SER A CA 1
ATOM 1014 C C . SER A 1 130 ? 3.483 -9.587 15.597 1.00 94.62 130 SER A C 1
ATOM 1016 O O . SER A 1 130 ? 2.263 -9.641 15.733 1.00 94.62 130 SER A O 1
ATOM 1018 N N . GLU A 1 131 ? 4.267 -10.633 15.862 1.00 92.88 131 GLU A N 1
ATOM 1019 C CA . GLU A 1 131 ? 3.751 -11.927 16.321 1.00 92.88 131 GLU A CA 1
ATOM 1020 C C . GLU A 1 131 ? 3.026 -11.814 17.669 1.00 92.88 131 GLU A C 1
ATOM 1022 O O . GLU A 1 131 ? 1.942 -12.382 17.821 1.00 92.88 131 GLU A O 1
ATOM 1027 N N . ASP A 1 132 ? 3.543 -10.998 18.595 1.00 92.75 132 ASP A N 1
ATOM 1028 C CA . ASP A 1 132 ? 2.931 -10.755 19.911 1.00 92.75 132 ASP A CA 1
ATOM 1029 C C . ASP A 1 132 ? 1.497 -10.206 19.821 1.00 92.75 132 ASP A C 1
ATOM 1031 O O . ASP A 1 132 ? 0.649 -10.464 20.683 1.00 92.75 132 ASP A O 1
ATOM 1035 N N . THR A 1 133 ? 1.203 -9.449 18.763 1.00 93.31 133 THR A N 1
ATOM 1036 C CA . THR A 1 133 ? -0.094 -8.794 18.568 1.00 93.31 133 THR A CA 1
ATOM 1037 C C . THR A 1 133 ? -0.974 -9.502 17.531 1.00 93.31 133 THR A C 1
ATOM 1039 O O . THR A 1 133 ? -2.129 -9.103 17.344 1.00 93.31 133 THR A O 1
ATOM 1042 N N . GLY A 1 134 ? -0.463 -10.539 16.855 1.00 92.00 134 GLY A N 1
ATOM 1043 C CA . GLY A 1 134 ? -1.133 -11.231 15.745 1.00 92.00 134 GLY A CA 1
ATOM 1044 C C . GLY A 1 134 ? -1.006 -10.524 14.385 1.00 92.00 134 GLY A C 1
ATOM 1045 O O . GLY A 1 134 ? -1.802 -10.763 13.472 1.00 92.00 134 GLY A O 1
ATOM 1046 N N . GLY A 1 135 ? -0.043 -9.615 14.244 1.00 94.00 135 GLY A N 1
ATOM 1047 C CA . GLY A 1 135 ? 0.277 -8.910 13.009 1.00 94.00 135 GLY A CA 1
ATOM 1048 C C . GLY A 1 135 ? 1.048 -9.766 12.014 1.00 94.00 135 GLY A C 1
ATOM 1049 O O . GLY A 1 135 ? 1.957 -10.509 12.366 1.00 94.00 135 GLY A O 1
ATOM 1050 N N . LEU A 1 136 ? 0.692 -9.630 10.737 1.00 93.38 136 LEU A N 1
ATOM 1051 C CA . LEU A 1 136 ? 1.408 -10.271 9.638 1.00 93.38 136 LEU A CA 1
ATOM 1052 C C . LEU A 1 136 ? 2.308 -9.250 8.955 1.00 93.38 136 LEU A C 1
ATOM 1054 O O . LEU A 1 136 ? 1.843 -8.170 8.591 1.00 93.38 136 LEU A O 1
ATOM 1058 N N . VAL A 1 137 ? 3.566 -9.602 8.731 1.00 94.19 137 VAL A N 1
ATOM 1059 C CA . VAL A 1 137 ? 4.546 -8.754 8.046 1.00 94.19 137 VAL A CA 1
ATOM 1060 C C . VAL A 1 137 ? 5.094 -9.515 6.846 1.00 94.19 137 VAL A C 1
ATOM 1062 O O . VAL A 1 137 ? 5.282 -10.728 6.899 1.00 94.19 137 VAL A O 1
ATOM 1065 N N . LEU A 1 138 ? 5.308 -8.809 5.738 1.00 90.88 138 LEU A N 1
ATOM 1066 C CA . LEU A 1 138 ? 5.935 -9.341 4.531 1.00 90.88 138 LEU A CA 1
ATOM 1067 C C . LEU A 1 138 ? 7.300 -8.691 4.301 1.00 90.88 138 LEU A C 1
ATOM 1069 O O . LEU A 1 138 ? 8.298 -9.379 4.110 1.00 90.88 138 LEU A O 1
ATOM 1073 N N . THR A 1 139 ? 7.339 -7.359 4.283 1.00 91.25 139 THR A N 1
ATOM 1074 C CA . THR A 1 139 ? 8.534 -6.578 3.918 1.00 91.25 139 THR A CA 1
ATOM 1075 C C . THR A 1 139 ? 8.796 -5.393 4.845 1.00 91.25 139 THR A C 1
ATOM 1077 O O . THR A 1 139 ? 9.795 -4.694 4.686 1.00 91.25 139 THR A O 1
ATOM 1080 N N . GLY A 1 140 ? 7.935 -5.184 5.834 1.00 94.06 140 GLY A N 1
ATOM 1081 C CA . GLY A 1 140 ? 7.998 -4.138 6.840 1.00 94.06 140 GLY A CA 1
ATOM 1082 C C . GLY A 1 140 ? 6.958 -3.040 6.641 1.00 94.06 140 GLY A C 1
ATOM 1083 O O . GLY A 1 140 ? 6.149 -3.081 5.712 1.00 94.06 140 GLY A O 1
ATOM 1084 N N . THR A 1 141 ? 6.995 -2.027 7.507 1.00 96.12 141 THR A N 1
ATOM 1085 C CA . THR A 1 141 ? 6.015 -0.936 7.521 1.00 96.12 141 THR A CA 1
ATOM 1086 C C . THR A 1 141 ? 5.871 -0.284 6.143 1.00 96.12 141 THR A C 1
ATOM 1088 O O . THR A 1 141 ? 6.860 -0.012 5.439 1.00 96.12 141 THR A O 1
ATOM 1091 N N . ALA A 1 142 ? 4.619 -0.029 5.743 1.00 95.50 142 ALA A N 1
ATOM 1092 C CA . ALA A 1 142 ? 4.277 0.531 4.443 1.00 95.50 142 ALA A CA 1
ATOM 1093 C C . ALA A 1 142 ? 4.629 2.024 4.373 1.00 95.50 142 ALA A C 1
ATOM 1095 O O . ALA A 1 142 ? 3.786 2.903 4.567 1.00 95.50 142 ALA A O 1
ATOM 1096 N N . GLY A 1 143 ? 5.889 2.323 4.046 1.00 94.31 143 GLY A N 1
ATOM 1097 C CA . GLY A 1 143 ? 6.360 3.700 3.862 1.00 94.31 143 GLY A CA 1
ATOM 1098 C C . GLY A 1 143 ? 5.643 4.454 2.741 1.00 94.31 143 GLY A C 1
ATOM 1099 O O . GLY A 1 143 ? 5.531 5.675 2.797 1.00 94.31 143 GLY A O 1
ATOM 1100 N N . SER A 1 144 ? 5.090 3.741 1.756 1.00 91.88 144 SER A N 1
ATOM 1101 C CA . SER A 1 144 ? 4.198 4.324 0.749 1.00 91.88 144 SER A CA 1
ATOM 1102 C C . SER A 1 144 ? 2.929 4.895 1.385 1.00 91.88 144 SER A C 1
ATOM 1104 O O . SER A 1 144 ? 2.565 6.029 1.090 1.00 91.88 144 SER A O 1
ATOM 1106 N N . THR A 1 145 ? 2.289 4.167 2.303 1.00 95.56 145 THR A N 1
ATOM 1107 C CA . THR A 1 145 ? 1.097 4.646 3.019 1.00 95.56 145 THR A CA 1
ATOM 1108 C C . THR A 1 145 ? 1.412 5.864 3.877 1.00 95.56 145 THR A C 1
ATOM 1110 O O . THR A 1 145 ? 0.688 6.856 3.792 1.00 95.56 145 THR A O 1
ATOM 1113 N N . TYR A 1 146 ? 2.520 5.820 4.629 1.00 96.75 146 TYR A N 1
ATOM 1114 C CA . TYR A 1 146 ? 3.004 6.964 5.409 1.00 96.75 146 TYR A CA 1
ATOM 1115 C C . TYR A 1 146 ? 3.121 8.215 4.533 1.00 96.75 146 TYR A C 1
ATOM 1117 O O . TYR A 1 146 ? 2.478 9.241 4.769 1.00 96.75 146 TYR A O 1
ATOM 1125 N N . ARG A 1 147 ? 3.885 8.085 3.444 1.00 94.38 147 ARG A N 1
ATOM 1126 C CA . ARG A 1 147 ? 4.160 9.165 2.501 1.00 94.38 147 ARG A CA 1
ATOM 1127 C C . ARG A 1 147 ? 2.879 9.779 1.937 1.00 94.38 147 ARG A C 1
ATOM 1129 O O . ARG A 1 147 ? 2.787 10.995 1.786 1.00 94.38 147 ARG A O 1
ATOM 1136 N N . PHE A 1 148 ? 1.875 8.961 1.637 1.00 93.50 148 PHE A N 1
ATOM 1137 C CA . PHE A 1 148 ? 0.636 9.440 1.028 1.00 93.50 148 PHE A CA 1
ATOM 1138 C C . PHE A 1 148 ? -0.192 10.272 1.978 1.00 93.50 148 PHE A C 1
ATOM 1140 O O . PHE A 1 148 ? -0.687 11.324 1.583 1.00 93.50 148 PHE A O 1
ATOM 1147 N N . LEU A 1 149 ? -0.340 9.810 3.215 1.00 95.38 149 LEU A N 1
ATOM 1148 C CA . LEU A 1 149 ? -1.128 10.526 4.205 1.00 95.38 149 LEU A CA 1
ATOM 1149 C C . LEU A 1 149 ? -0.441 11.830 4.615 1.00 95.38 149 LEU A C 1
ATOM 1151 O O . LEU A 1 149 ? -1.116 12.855 4.700 1.00 95.38 149 LEU A O 1
ATOM 1155 N N . VAL A 1 150 ? 0.893 11.841 4.738 1.00 95.62 150 VAL A N 1
ATOM 1156 C CA . VAL A 1 150 ? 1.649 13.085 4.961 1.00 95.62 150 VAL A CA 1
ATOM 1157 C C . VAL A 1 150 ? 1.443 14.069 3.809 1.00 95.62 150 VAL A C 1
ATOM 1159 O O . VAL A 1 150 ? 1.173 15.247 4.044 1.00 95.62 150 VAL A O 1
ATOM 1162 N N . HIS A 1 151 ? 1.530 13.622 2.552 1.00 94.56 151 HIS A N 1
ATOM 1163 C CA . HIS A 1 151 ? 1.301 14.524 1.422 1.00 94.56 151 HIS A CA 1
ATOM 1164 C C . HIS A 1 151 ? -0.154 14.973 1.300 1.00 94.56 151 HIS A C 1
ATOM 1166 O O . HIS A 1 151 ? -0.379 16.137 0.989 1.00 94.56 151 HIS A O 1
ATOM 1172 N N . ALA A 1 152 ? -1.130 14.114 1.590 1.00 93.38 152 ALA A N 1
ATOM 1173 C CA . ALA A 1 152 ? -2.537 14.500 1.624 1.00 93.38 152 ALA A CA 1
ATOM 1174 C C . ALA A 1 152 ? -2.801 15.584 2.683 1.00 93.38 152 ALA A C 1
ATOM 1176 O O . ALA A 1 152 ? -3.440 16.590 2.380 1.00 93.38 152 ALA A O 1
ATOM 1177 N N . ALA A 1 153 ? -2.222 15.448 3.880 1.00 94.44 153 ALA A N 1
ATOM 1178 C CA . ALA A 1 153 ? -2.277 16.488 4.905 1.00 94.44 153 ALA A CA 1
ATOM 1179 C C . ALA A 1 153 ? -1.599 17.793 4.441 1.00 94.44 153 ALA A C 1
ATOM 1181 O O . ALA A 1 153 ? -2.157 18.876 4.603 1.00 94.44 153 ALA A O 1
ATOM 1182 N N . ARG A 1 154 ? -0.444 17.710 3.766 1.00 94.44 154 ARG A N 1
ATOM 1183 C CA . ARG A 1 154 ? 0.221 18.891 3.182 1.00 94.44 154 ARG A CA 1
ATOM 1184 C C . ARG A 1 154 ? -0.617 19.574 2.096 1.00 94.44 154 ARG A C 1
ATOM 1186 O O . ARG A 1 154 ? -0.576 20.797 2.006 1.00 94.44 154 ARG A O 1
ATOM 1193 N N . MET A 1 155 ? -1.374 18.829 1.283 1.00 94.00 155 MET A N 1
ATOM 1194 C CA . MET A 1 155 ? -2.284 19.418 0.285 1.00 94.00 155 MET A CA 1
ATOM 1195 C C . MET A 1 155 ? -3.386 20.247 0.944 1.00 94.00 155 MET A C 1
ATOM 1197 O O . MET A 1 155 ? -3.719 21.324 0.445 1.00 94.00 155 MET A O 1
ATOM 1201 N N . ARG A 1 156 ? -3.921 19.787 2.079 1.00 94.25 156 ARG A N 1
ATOM 1202 C CA . ARG A 1 156 ? -4.866 20.574 2.876 1.00 94.25 156 ARG A CA 1
ATOM 1203 C C . ARG A 1 156 ? -4.207 21.863 3.353 1.00 94.25 156 ARG A C 1
ATOM 1205 O O . ARG A 1 156 ? -4.744 22.941 3.115 1.00 94.25 156 ARG A O 1
ATOM 1212 N N . ASP A 1 157 ? -3.028 21.759 3.955 1.00 92.94 157 ASP A N 1
ATOM 1213 C CA . ASP A 1 157 ? -2.375 22.896 4.605 1.00 92.94 157 ASP A CA 1
ATOM 1214 C C . ASP A 1 157 ? -1.847 23.940 3.600 1.00 92.94 157 ASP A C 1
ATOM 1216 O O . ASP A 1 157 ? -1.911 25.140 3.862 1.00 92.94 157 ASP A O 1
ATOM 1220 N N . GLN A 1 158 ? -1.345 23.510 2.436 1.00 94.62 158 GLN A N 1
ATOM 1221 C CA . GLN A 1 158 ? -0.751 24.407 1.436 1.00 94.62 158 GLN A CA 1
ATOM 1222 C C . GLN A 1 158 ? -1.726 24.854 0.347 1.00 94.62 158 GLN A C 1
ATOM 1224 O O . GLN A 1 158 ? -1.613 25.973 -0.154 1.00 94.62 158 GLN A O 1
ATOM 1229 N N . TRP A 1 159 ? -2.652 23.985 -0.063 1.00 94.81 159 TRP A N 1
ATOM 1230 C CA . TRP A 1 159 ? -3.540 24.238 -1.204 1.00 94.81 159 TRP A CA 1
ATOM 1231 C C . TRP A 1 159 ? -5.014 24.350 -0.808 1.00 94.81 159 TRP A C 1
ATOM 1233 O O . TRP A 1 159 ? -5.845 24.641 -1.668 1.00 94.81 159 TRP A O 1
ATOM 1243 N N . GLY A 1 160 ? -5.364 24.118 0.461 1.00 93.50 160 GLY A N 1
ATOM 1244 C CA . GLY A 1 160 ? -6.758 24.078 0.906 1.00 93.50 160 GLY A CA 1
ATOM 1245 C C . GLY A 1 160 ? -7.542 22.893 0.333 1.00 93.50 160 GLY A C 1
ATOM 1246 O O . GLY A 1 160 ? -8.770 22.942 0.285 1.00 93.50 160 GLY A O 1
ATOM 1247 N N . ILE A 1 161 ? -6.851 21.850 -0.143 1.00 92.25 161 ILE A N 1
ATOM 1248 C CA . ILE A 1 161 ? -7.471 20.637 -0.687 1.00 92.25 161 ILE A CA 1
ATOM 1249 C C . ILE A 1 161 ? -7.524 19.594 0.423 1.00 92.25 161 ILE A C 1
ATOM 1251 O O . ILE A 1 161 ? -6.543 18.900 0.679 1.00 92.25 161 ILE A O 1
ATOM 1255 N N . ASP A 1 162 ? -8.675 19.498 1.077 1.00 90.88 162 ASP A N 1
ATOM 1256 C CA . ASP A 1 162 ? -8.894 18.542 2.157 1.00 90.88 162 ASP A CA 1
ATOM 1257 C C . ASP A 1 162 ? -9.315 17.182 1.588 1.00 90.88 162 ASP A C 1
ATOM 1259 O O . ASP A 1 162 ? -10.440 17.000 1.112 1.00 90.88 162 ASP A O 1
ATOM 1263 N N . LEU A 1 163 ? -8.367 16.246 1.556 1.00 90.19 163 LEU A N 1
ATOM 1264 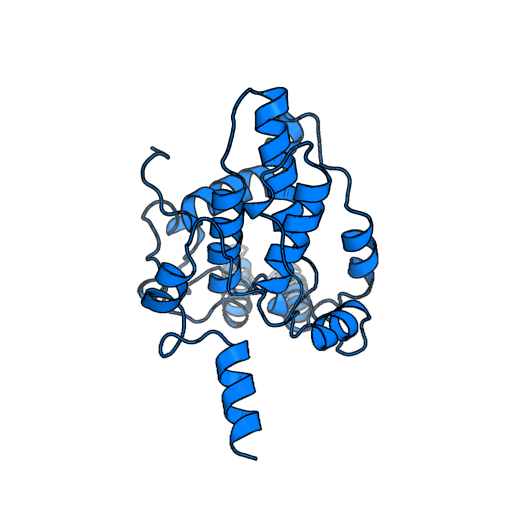C CA . LEU A 1 163 ? -8.614 14.871 1.142 1.00 90.19 163 LEU A CA 1
ATOM 1265 C C . LEU A 1 163 ? -8.918 14.016 2.371 1.00 90.19 163 LEU A C 1
ATOM 1267 O O . LEU A 1 163 ? -8.211 14.081 3.373 1.00 90.19 163 LEU A O 1
ATOM 1271 N N . ASP A 1 164 ? -9.919 13.150 2.255 1.00 91.38 164 ASP A N 1
ATOM 1272 C CA . ASP A 1 164 ? -10.274 12.211 3.314 1.00 91.38 164 ASP A CA 1
ATOM 1273 C C . ASP A 1 164 ? -9.147 11.180 3.524 1.00 91.38 164 ASP A C 1
ATOM 1275 O O . ASP A 1 164 ? -8.923 10.278 2.707 1.00 91.38 164 ASP A O 1
ATOM 1279 N N . LEU A 1 165 ? -8.425 11.331 4.637 1.00 93.38 165 LEU A N 1
ATOM 1280 C CA . LEU A 1 165 ? -7.310 10.464 5.024 1.00 93.38 165 LEU A CA 1
ATOM 1281 C C . LEU A 1 165 ? -7.760 9.015 5.262 1.00 93.38 165 LEU A C 1
ATOM 1283 O O . LEU A 1 165 ? -7.021 8.079 4.949 1.00 93.38 165 LEU A O 1
ATOM 1287 N N . GLY A 1 166 ? -8.983 8.816 5.757 1.00 92.62 166 GLY A N 1
ATOM 1288 C CA . GLY A 1 166 ? -9.582 7.501 5.944 1.00 92.62 166 GLY A CA 1
ATOM 1289 C C . GLY A 1 166 ? -9.833 6.787 4.619 1.00 92.62 166 GLY A C 1
ATOM 1290 O O . GLY A 1 166 ? -9.468 5.619 4.469 1.00 92.62 166 GLY A O 1
ATOM 1291 N N . LEU A 1 167 ? -10.365 7.496 3.621 1.00 91.81 167 LEU A N 1
ATOM 1292 C CA . LEU A 1 167 ? -10.549 6.962 2.268 1.00 91.81 167 LEU A CA 1
ATOM 1293 C C . LEU A 1 167 ? -9.222 6.689 1.559 1.00 91.81 167 LEU A C 1
ATOM 1295 O O . LEU A 1 167 ? -9.106 5.675 0.865 1.00 91.81 167 LEU A O 1
ATOM 1299 N N . ILE A 1 168 ? -8.209 7.540 1.745 1.00 92.75 168 ILE A N 1
ATOM 1300 C CA . ILE A 1 168 ? -6.863 7.277 1.217 1.00 92.75 168 ILE A CA 1
ATOM 1301 C C . ILE A 1 168 ? -6.300 6.001 1.842 1.00 92.75 168 ILE A C 1
ATOM 1303 O O . ILE A 1 168 ? -5.851 5.120 1.110 1.00 92.75 168 ILE A O 1
ATOM 1307 N N . ARG A 1 169 ? -6.379 5.851 3.170 1.00 94.94 169 ARG A N 1
ATOM 1308 C CA . ARG A 1 169 ? -5.942 4.635 3.868 1.00 94.94 169 ARG A CA 1
ATOM 1309 C C . ARG A 1 169 ? -6.687 3.393 3.373 1.00 94.94 169 ARG A C 1
ATOM 1311 O O . ARG A 1 169 ? -6.047 2.391 3.063 1.00 94.94 169 ARG A O 1
ATOM 1318 N N . ALA A 1 170 ? -8.010 3.462 3.225 1.00 92.31 170 ALA A N 1
ATOM 1319 C CA . ALA A 1 170 ? -8.813 2.368 2.676 1.00 92.31 170 ALA A CA 1
ATOM 1320 C C . ALA A 1 170 ? -8.398 2.008 1.237 1.00 92.31 170 ALA A C 1
ATOM 1322 O O . ALA A 1 170 ? -8.293 0.831 0.886 1.00 92.31 170 ALA A O 1
ATOM 1323 N N . GLY A 1 171 ? -8.095 3.005 0.404 1.00 91.25 171 GLY A N 1
ATOM 1324 C CA . GLY A 1 171 ? -7.566 2.777 -0.939 1.00 91.25 171 GLY A CA 1
ATOM 1325 C C . GLY A 1 171 ? -6.152 2.178 -0.938 1.00 91.25 171 GLY A C 1
ATOM 1326 O O . GLY A 1 171 ? -5.874 1.299 -1.755 1.00 91.25 171 GLY A O 1
ATOM 1327 N N . MET A 1 172 ? -5.289 2.563 0.011 1.00 93.62 172 MET A N 1
ATOM 1328 C CA . MET A 1 172 ? -3.970 1.945 0.209 1.00 93.62 172 MET A CA 1
ATOM 1329 C C . MET A 1 172 ? -4.085 0.477 0.632 1.00 93.62 172 MET A C 1
ATOM 1331 O O . MET A 1 172 ? -3.328 -0.350 0.122 1.00 93.62 172 MET A O 1
ATOM 1335 N N . ILE A 1 173 ? -5.054 0.124 1.485 1.00 93.44 173 ILE A N 1
ATOM 1336 C CA . ILE A 1 173 ? -5.378 -1.276 1.810 1.00 93.44 173 ILE A CA 1
ATOM 1337 C C . ILE A 1 173 ? -5.806 -2.018 0.538 1.00 93.44 173 ILE A C 1
ATOM 1339 O O . ILE A 1 173 ? -5.233 -3.056 0.204 1.00 93.44 173 ILE A O 1
ATOM 1343 N N . ALA A 1 174 ? -6.771 -1.470 -0.208 1.00 89.81 174 ALA A N 1
ATOM 1344 C CA . ALA A 1 174 ? -7.305 -2.106 -1.412 1.00 89.81 174 ALA A CA 1
ATOM 1345 C C . ALA A 1 174 ? -6.221 -2.354 -2.474 1.00 89.81 174 ALA A C 1
ATOM 1347 O O . ALA A 1 174 ? -6.167 -3.435 -3.064 1.00 89.81 174 ALA A O 1
ATOM 1348 N N . MET A 1 175 ? -5.338 -1.379 -2.701 1.00 89.25 175 MET A N 1
ATOM 1349 C CA . MET A 1 175 ? -4.200 -1.510 -3.612 1.00 89.25 175 MET A CA 1
ATOM 1350 C C . MET A 1 175 ? -3.192 -2.546 -3.103 1.00 89.25 175 MET A C 1
ATOM 1352 O O . MET A 1 175 ? -2.796 -3.441 -3.852 1.00 89.25 175 MET A O 1
ATOM 1356 N N . SER A 1 176 ? -2.791 -2.443 -1.833 1.00 92.12 176 SER A N 1
ATOM 1357 C CA . SER A 1 176 ? -1.700 -3.250 -1.280 1.00 92.12 176 SER A CA 1
ATOM 1358 C C . SER A 1 176 ? -2.057 -4.726 -1.192 1.00 92.12 176 SER A C 1
ATOM 1360 O O . SER A 1 176 ? -1.251 -5.561 -1.599 1.00 92.12 176 SER A O 1
ATOM 1362 N N . LEU A 1 177 ? -3.272 -5.049 -0.741 1.00 90.50 177 LEU A N 1
ATOM 1363 C CA . LEU A 1 177 ? -3.736 -6.433 -0.652 1.00 90.50 177 LEU A CA 1
ATOM 1364 C C . LEU A 1 177 ? -3.965 -7.050 -2.038 1.00 90.50 177 LEU A C 1
ATOM 1366 O O . LEU A 1 177 ? -3.656 -8.221 -2.243 1.00 90.50 177 LEU A O 1
ATOM 1370 N N . SER A 1 178 ? -4.458 -6.270 -3.010 1.00 88.31 178 SER A N 1
ATOM 1371 C CA . SER A 1 178 ? -4.686 -6.762 -4.380 1.00 88.31 178 SER A CA 1
ATOM 1372 C C . SER A 1 178 ? -3.385 -7.121 -5.098 1.00 88.31 178 SER A C 1
ATOM 1374 O O . SER A 1 178 ? -3.336 -8.108 -5.832 1.00 88.31 178 SER A O 1
ATOM 1376 N N . ALA A 1 179 ? -2.342 -6.312 -4.900 1.00 89.31 179 ALA A N 1
ATOM 1377 C CA . ALA A 1 179 ? -1.050 -6.482 -5.557 1.00 89.31 179 ALA A CA 1
ATOM 1378 C C . ALA A 1 179 ? -0.039 -7.301 -4.734 1.00 89.31 179 ALA A C 1
ATOM 1380 O O . ALA A 1 179 ? 1.006 -7.676 -5.257 1.00 89.31 179 ALA A O 1
ATOM 1381 N N . GLY A 1 180 ? -0.326 -7.575 -3.457 1.00 91.81 180 GLY A N 1
ATOM 1382 C CA . GLY A 1 180 ? 0.626 -8.201 -2.536 1.00 91.81 180 GLY A CA 1
ATOM 1383 C C . GLY A 1 180 ? 1.799 -7.284 -2.176 1.00 91.81 180 GLY A C 1
ATOM 1384 O O . GLY A 1 180 ? 2.922 -7.757 -2.009 1.00 91.81 180 GLY A O 1
ATOM 1385 N N . HIS A 1 181 ? 1.574 -5.968 -2.110 1.00 92.69 181 HIS A N 1
ATOM 1386 C CA . HIS A 1 181 ? 2.615 -5.011 -1.719 1.00 92.69 181 HIS A CA 1
ATOM 1387 C C . HIS A 1 181 ? 2.837 -4.989 -0.207 1.00 92.69 181 HIS A C 1
ATOM 1389 O O . HIS A 1 181 ? 3.973 -4.936 0.241 1.00 92.69 181 HIS A O 1
ATOM 1395 N N . HIS A 1 182 ? 1.759 -5.021 0.571 1.00 95.44 182 HIS A N 1
ATOM 1396 C CA . HIS A 1 182 ? 1.818 -4.948 2.026 1.00 95.44 182 HIS A CA 1
ATOM 1397 C C . HIS A 1 182 ? 0.646 -5.702 2.644 1.00 95.44 182 HIS A C 1
ATOM 1399 O O . HIS A 1 182 ? -0.426 -5.799 2.036 1.00 95.44 182 HIS A O 1
ATOM 1405 N N . SER A 1 183 ? 0.841 -6.204 3.859 1.00 95.31 183 SER A N 1
ATOM 1406 C CA . SER A 1 183 ? -0.242 -6.709 4.698 1.00 95.31 183 SER A CA 1
ATOM 1407 C C . SER A 1 183 ? -1.138 -5.568 5.191 1.00 95.31 183 SER A C 1
ATOM 1409 O O . SER A 1 183 ? -0.777 -4.390 5.139 1.00 95.31 183 SER A O 1
ATOM 1411 N N . PHE A 1 184 ? -2.306 -5.918 5.740 1.00 95.81 184 PHE A N 1
ATOM 1412 C CA . PHE A 1 184 ? -3.150 -4.946 6.438 1.00 95.81 184 PHE A CA 1
ATOM 1413 C C . PHE A 1 184 ? -2.383 -4.257 7.577 1.00 95.81 184 PHE A C 1
ATOM 1415 O O . PHE A 1 184 ? -2.405 -3.035 7.672 1.00 95.81 184 PHE A O 1
ATOM 1422 N N . HIS A 1 185 ? -1.658 -5.026 8.396 1.00 96.88 185 HIS A N 1
ATOM 1423 C CA . HIS A 1 185 ? -0.881 -4.489 9.513 1.00 96.88 185 HIS A CA 1
ATOM 1424 C C . HIS A 1 185 ? 0.173 -3.475 9.049 1.00 96.88 185 HIS A C 1
ATOM 1426 O O . HIS A 1 185 ? 0.242 -2.378 9.593 1.00 96.88 185 HIS A O 1
ATOM 1432 N N . GLU A 1 186 ? 0.937 -3.792 8.003 1.00 97.25 186 GLU A N 1
ATOM 1433 C CA . GLU A 1 186 ? 1.979 -2.905 7.475 1.00 97.25 186 GLU A CA 1
ATOM 1434 C C . GLU A 1 186 ? 1.398 -1.591 6.933 1.00 97.25 186 GLU A C 1
ATOM 1436 O O . GLU A 1 186 ? 1.982 -0.524 7.143 1.00 97.25 186 GLU A O 1
ATOM 1441 N N . VAL A 1 187 ? 0.238 -1.656 6.260 1.00 97.25 187 VAL A N 1
ATOM 1442 C CA . VAL A 1 187 ? -0.487 -0.470 5.776 1.00 97.25 187 VAL A CA 1
ATOM 1443 C C . VAL A 1 187 ? -0.981 0.374 6.943 1.00 97.25 187 VAL A C 1
ATOM 1445 O O . VAL A 1 187 ? -0.775 1.586 6.941 1.00 97.25 187 VAL A O 1
ATOM 1448 N N . MET A 1 188 ? -1.608 -0.247 7.942 1.00 97.69 188 MET A N 1
ATOM 1449 C CA . MET A 1 188 ? -2.168 0.471 9.084 1.00 97.69 188 MET A CA 1
ATOM 1450 C C . MET A 1 188 ? -1.090 1.078 9.982 1.00 97.69 188 MET A C 1
ATOM 1452 O O . MET A 1 188 ? -1.255 2.212 10.419 1.00 97.69 188 MET A O 1
ATOM 1456 N N . ARG A 1 189 ? 0.040 0.392 10.185 1.00 97.50 189 ARG A N 1
ATOM 1457 C CA . ARG A 1 189 ? 1.194 0.941 10.908 1.00 97.50 189 ARG A CA 1
ATOM 1458 C C . ARG A 1 189 ? 1.778 2.155 10.189 1.00 97.50 189 ARG A C 1
ATOM 1460 O O . ARG A 1 189 ? 1.960 3.198 10.806 1.00 97.50 189 ARG A O 1
ATOM 1467 N N . GLY A 1 190 ? 1.986 2.062 8.873 1.00 97.56 190 GLY A N 1
ATOM 1468 C CA . GLY A 1 190 ? 2.432 3.209 8.074 1.00 97.56 190 GLY A CA 1
ATOM 1469 C C . GLY A 1 190 ? 1.436 4.370 8.123 1.00 97.56 190 GLY A C 1
ATOM 1470 O O . GLY A 1 190 ? 1.840 5.531 8.122 1.00 97.56 190 GLY A O 1
ATOM 1471 N N . ALA A 1 191 ? 0.138 4.063 8.206 1.00 97.56 191 ALA A N 1
ATOM 1472 C CA . ALA A 1 191 ? -0.889 5.075 8.374 1.00 97.56 191 ALA A CA 1
ATOM 1473 C C . ALA A 1 191 ? -0.846 5.751 9.747 1.00 97.56 191 ALA A C 1
ATOM 1475 O O . ALA A 1 191 ? -0.918 6.976 9.796 1.00 97.56 191 ALA A O 1
ATOM 1476 N N . GLN A 1 192 ? -0.688 4.984 10.829 1.00 97.69 192 GLN A N 1
ATOM 1477 C CA . GLN A 1 192 ? -0.602 5.528 12.184 1.00 97.69 192 GLN A CA 1
ATOM 1478 C C . GLN A 1 192 ? 0.565 6.506 12.318 1.00 97.69 192 GLN A C 1
ATOM 1480 O O . GLN A 1 192 ? 0.352 7.633 12.742 1.00 97.69 192 GLN A O 1
ATOM 1485 N N . LEU A 1 193 ? 1.755 6.131 11.838 1.00 97.94 193 LEU A N 1
ATOM 1486 C CA . LEU A 1 193 ? 2.937 7.002 11.887 1.00 97.94 193 LEU A CA 1
ATOM 1487 C C . LEU A 1 193 ? 2.714 8.338 11.162 1.00 97.94 193 LEU A C 1
ATOM 1489 O O . LEU A 1 193 ? 3.210 9.383 11.579 1.00 97.94 193 LEU A O 1
ATOM 1493 N N . ALA A 1 194 ? 1.944 8.332 10.069 1.00 97.56 194 ALA A N 1
ATOM 1494 C CA . ALA A 1 194 ? 1.574 9.574 9.402 1.00 97.56 194 ALA A CA 1
ATOM 1495 C C . ALA A 1 194 ? 0.547 10.370 10.215 1.00 97.56 194 ALA A C 1
ATOM 1497 O O . ALA A 1 194 ? 0.705 11.580 10.349 1.00 97.56 194 ALA A O 1
ATOM 1498 N N . LEU A 1 195 ? -0.483 9.716 10.757 1.00 97.06 195 LEU A N 1
ATOM 1499 C CA . LEU A 1 195 ? -1.535 10.358 11.552 1.00 97.06 195 LEU A CA 1
ATOM 1500 C C . LEU A 1 195 ? -0.986 10.994 12.832 1.00 97.06 195 LEU A C 1
ATOM 1502 O O . LEU A 1 195 ? -1.345 12.128 13.125 1.00 97.06 195 LEU A O 1
ATOM 1506 N N . ASP A 1 196 ? -0.022 10.356 13.497 1.00 96.69 196 ASP A N 1
ATOM 1507 C CA . ASP A 1 196 ? 0.674 10.904 14.669 1.00 96.69 196 ASP A CA 1
ATOM 1508 C C . ASP A 1 196 ? 1.363 12.251 14.369 1.00 96.69 196 ASP A C 1
ATOM 1510 O O . ASP A 1 196 ? 1.567 13.076 15.263 1.00 96.69 196 ASP A O 1
ATOM 1514 N N . SER A 1 197 ? 1.694 12.506 13.097 1.00 93.50 197 SER A N 1
ATOM 1515 C CA . SER A 1 197 ? 2.277 13.769 12.630 1.00 93.50 197 SER A CA 1
ATOM 1516 C C . SER A 1 197 ? 1.248 14.824 12.195 1.00 93.50 197 SER A C 1
ATOM 1518 O O . SER A 1 197 ? 1.630 15.958 11.899 1.00 93.50 197 SER A O 1
ATOM 1520 N N . VAL A 1 198 ? -0.046 14.482 12.147 1.00 93.75 198 VAL A N 1
ATOM 1521 C CA . VAL A 1 198 ? -1.138 15.353 11.689 1.00 93.75 198 VAL A CA 1
ATOM 1522 C C . VAL A 1 198 ? -1.914 15.889 12.897 1.00 93.75 198 VAL A C 1
ATOM 1524 O O . VAL A 1 198 ? -2.693 15.159 13.507 1.00 93.75 198 VAL A O 1
ATOM 1527 N N . PRO A 1 199 ? -1.782 17.184 13.241 1.00 91.12 199 PRO A N 1
ATOM 1528 C CA . PRO A 1 199 ? -2.487 17.744 14.387 1.00 91.12 199 PRO A CA 1
ATOM 1529 C C . PRO A 1 199 ? -4.008 17.627 14.250 1.00 91.12 199 PRO A C 1
ATOM 1531 O O . PRO A 1 199 ? -4.584 18.078 13.259 1.00 91.12 199 PRO A O 1
ATOM 1534 N N . GLY A 1 200 ? -4.655 17.074 15.278 1.00 91.25 200 GLY A N 1
ATOM 1535 C CA . GLY A 1 200 ? -6.114 16.978 15.346 1.00 91.25 200 GLY A CA 1
ATOM 1536 C C . GLY A 1 200 ? -6.723 16.025 14.318 1.00 91.25 200 GLY A C 1
ATOM 1537 O O . GLY A 1 200 ? -7.849 16.270 13.883 1.00 91.25 200 GLY A O 1
ATOM 1538 N N . HIS A 1 201 ? -5.997 14.978 13.904 1.00 93.69 201 HIS A N 1
ATOM 1539 C CA . HIS A 1 201 ? -6.589 13.918 13.091 1.00 93.69 201 HIS A CA 1
ATOM 1540 C C . HIS A 1 201 ? -7.767 13.257 13.819 1.00 93.69 201 HIS A C 1
ATOM 1542 O O . HIS A 1 201 ? -7.869 13.299 15.045 1.00 93.69 201 HIS A O 1
ATOM 1548 N N . ASP A 1 202 ? -8.676 12.663 13.048 1.00 92.75 202 ASP A N 1
ATOM 1549 C CA . ASP A 1 202 ? -9.831 11.951 13.594 1.00 92.75 202 ASP A CA 1
ATOM 1550 C C . ASP A 1 202 ? -9.375 10.680 14.341 1.00 92.75 202 ASP A C 1
ATOM 1552 O O . ASP A 1 202 ? -8.828 9.783 13.692 1.00 92.75 202 ASP A O 1
ATOM 1556 N N . PRO A 1 203 ? -9.627 10.542 15.661 1.00 93.00 203 PRO A N 1
ATOM 1557 C CA . PRO A 1 203 ? -9.259 9.348 16.427 1.00 93.00 203 PRO A CA 1
ATOM 1558 C C . PRO A 1 203 ? -9.928 8.057 15.934 1.00 93.00 203 PRO A C 1
ATOM 1560 O O . PRO A 1 203 ? -9.461 6.962 16.233 1.00 93.00 203 PRO A O 1
ATOM 1563 N N . ALA A 1 204 ? -11.005 8.138 15.140 1.00 90.94 204 ALA A N 1
ATOM 1564 C CA . ALA A 1 204 ? -11.569 6.963 14.469 1.00 90.94 204 ALA A CA 1
ATOM 1565 C C . ALA A 1 204 ? -10.579 6.311 13.482 1.00 90.94 204 ALA A C 1
ATOM 1567 O O . ALA A 1 204 ? -10.742 5.146 13.100 1.00 90.94 204 ALA A O 1
ATOM 1568 N N . LEU A 1 205 ? -9.546 7.055 13.072 1.00 93.69 205 LEU A N 1
ATOM 1569 C CA . LEU A 1 205 ? -8.444 6.570 12.258 1.00 93.69 205 LEU A CA 1
ATOM 1570 C C . LEU A 1 205 ? -7.317 5.936 13.085 1.00 93.69 205 LEU A C 1
ATOM 1572 O O . LEU A 1 205 ? -6.394 5.406 12.474 1.00 93.69 205 LEU A O 1
ATOM 1576 N N . ASP A 1 206 ? -7.377 5.905 14.413 1.00 95.12 206 ASP A N 1
ATOM 1577 C CA . ASP A 1 206 ? -6.313 5.274 15.193 1.00 95.12 206 ASP A CA 1
ATOM 1578 C C . ASP A 1 206 ? -6.275 3.758 14.969 1.00 95.12 206 ASP A C 1
ATOM 1580 O O . ASP A 1 206 ? -7.282 3.042 15.035 1.00 95.12 206 ASP A O 1
ATOM 1584 N N . TYR A 1 207 ? -5.080 3.266 14.671 1.00 95.81 207 TYR A N 1
ATOM 1585 C CA . TYR A 1 207 ? -4.795 1.862 14.477 1.00 95.81 207 TYR A CA 1
ATOM 1586 C C . TYR A 1 207 ? -4.614 1.161 15.824 1.00 95.81 207 TYR A C 1
ATOM 1588 O O . TYR A 1 207 ? -3.787 1.542 16.650 1.00 95.81 207 TYR A O 1
ATOM 1596 N N . GLN A 1 208 ? -5.365 0.080 16.019 1.00 93.50 208 GLN A N 1
ATOM 1597 C CA . GLN A 1 208 ? -5.239 -0.777 17.189 1.00 93.50 208 GLN A CA 1
ATOM 1598 C C . GLN A 1 208 ? -4.354 -1.976 16.859 1.00 93.50 208 GLN A C 1
ATOM 1600 O O . GLN A 1 208 ? -4.794 -2.912 16.190 1.00 93.50 208 GLN A O 1
ATOM 1605 N N . ASP A 1 209 ? -3.111 -1.965 17.339 1.00 94.69 209 ASP A N 1
ATOM 1606 C CA . ASP A 1 209 ? -2.175 -3.066 17.107 1.00 94.69 209 ASP A CA 1
ATOM 1607 C C . ASP A 1 209 ? -2.380 -4.217 18.098 1.00 94.69 209 ASP A C 1
ATOM 1609 O O . ASP A 1 209 ? -1.636 -4.408 19.056 1.00 94.69 209 ASP A O 1
ATOM 1613 N N . ASN A 1 210 ? -3.468 -4.958 17.905 1.00 94.50 210 ASN A N 1
ATOM 1614 C CA . ASN A 1 210 ? -3.833 -6.114 18.717 1.00 94.50 210 ASN A CA 1
ATOM 1615 C C . ASN A 1 210 ? -4.622 -7.142 17.882 1.00 94.50 210 ASN A C 1
ATOM 1617 O O . ASN A 1 210 ? -4.788 -6.996 16.668 1.00 94.50 210 ASN A O 1
ATOM 1621 N N . TRP A 1 211 ? -5.117 -8.197 18.524 1.00 92.25 211 TRP A N 1
ATOM 1622 C CA . TRP A 1 211 ? -5.887 -9.254 17.862 1.00 92.25 211 TRP A CA 1
ATOM 1623 C C . TRP A 1 211 ? -7.200 -8.752 17.230 1.00 92.25 211 TRP A C 1
ATOM 1625 O O . TRP A 1 211 ? -7.594 -9.242 16.176 1.00 92.25 211 TRP A O 1
ATOM 1635 N N . GLY A 1 212 ? -7.817 -7.710 17.794 1.00 93.00 212 GLY A N 1
ATOM 1636 C CA . GLY A 1 212 ? -9.034 -7.067 17.287 1.00 93.00 212 GLY A CA 1
ATOM 1637 C C . GLY A 1 212 ? -8.805 -6.035 16.174 1.00 93.00 212 GLY A C 1
ATOM 1638 O O . GLY A 1 212 ? -9.731 -5.313 15.811 1.00 93.00 212 GLY A O 1
ATOM 1639 N N . ARG A 1 213 ? -7.598 -5.947 15.592 1.00 93.38 213 ARG A N 1
ATOM 1640 C CA . ARG A 1 213 ? -7.230 -4.931 14.580 1.00 93.38 213 ARG A CA 1
ATOM 1641 C C . ARG A 1 213 ? -8.157 -4.833 13.364 1.00 93.38 213 ARG A C 1
ATOM 1643 O O . ARG A 1 213 ? -8.157 -3.819 12.673 1.00 93.38 213 ARG A O 1
ATOM 1650 N N . TYR A 1 214 ? -8.913 -5.891 13.074 1.00 93.31 214 TYR A N 1
ATOM 1651 C CA . TYR A 1 214 ? -9.819 -5.967 11.926 1.00 93.31 214 TYR A CA 1
ATOM 1652 C C . TYR A 1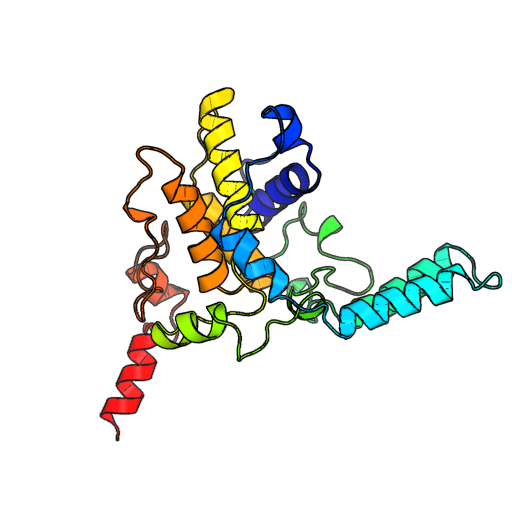 214 ? -11.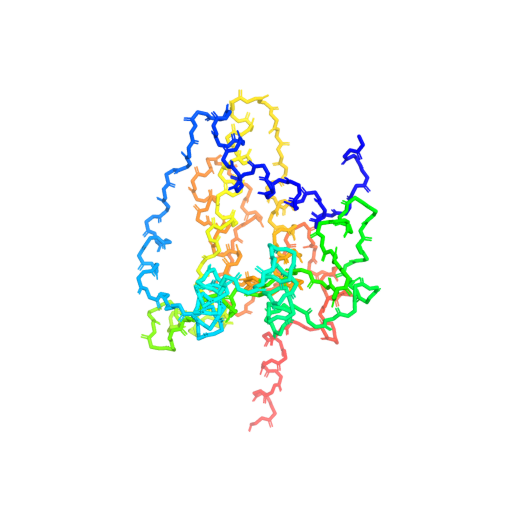232 -5.451 12.218 1.00 93.31 214 TYR A C 1
ATOM 1654 O O . TYR A 1 214 ? -12.035 -5.367 11.296 1.00 93.31 214 TYR A O 1
ATOM 1662 N N . TRP A 1 215 ? -11.538 -5.104 13.469 1.00 91.50 215 TRP A N 1
ATOM 1663 C CA . TRP A 1 215 ? -12.881 -4.694 13.883 1.00 91.50 215 TRP A CA 1
ATOM 1664 C C . TRP A 1 215 ? -13.208 -3.254 13.464 1.00 91.50 215 TRP A C 1
ATOM 1666 O O . TRP A 1 215 ? -14.371 -2.921 13.247 1.00 91.50 215 TRP A O 1
ATOM 1676 N N . ASN A 1 216 ? -12.185 -2.405 13.311 1.00 87.25 216 ASN A N 1
ATOM 1677 C CA . ASN A 1 216 ? -12.328 -1.022 12.861 1.00 87.25 216 ASN A CA 1
ATOM 1678 C C . ASN A 1 216 ? -11.488 -0.766 11.602 1.00 87.25 216 ASN A C 1
ATOM 1680 O O . ASN A 1 216 ? -10.271 -0.588 11.671 1.00 87.25 216 ASN A O 1
ATOM 1684 N N . VAL A 1 217 ? -12.155 -0.696 10.448 1.00 89.12 217 VAL A N 1
ATOM 1685 C CA . VAL A 1 217 ? -11.536 -0.343 9.163 1.00 89.12 217 VAL A CA 1
ATOM 1686 C C . VAL A 1 217 ? -12.305 0.819 8.540 1.00 89.12 217 VAL A C 1
ATOM 1688 O O . VAL A 1 217 ? -12.961 0.668 7.510 1.00 89.12 217 VAL A O 1
ATOM 1691 N N . TYR A 1 218 ? -12.231 1.995 9.175 1.00 86.50 218 TYR A N 1
ATOM 1692 C CA . TYR A 1 218 ? -12.873 3.210 8.662 1.00 86.50 218 TYR A CA 1
ATOM 1693 C C . TYR A 1 218 ? -12.581 3.420 7.157 1.00 86.50 218 TYR A C 1
ATOM 1695 O O . TYR A 1 218 ? -11.422 3.272 6.744 1.00 86.50 218 TYR A O 1
ATOM 1703 N N . PRO A 1 219 ? -13.588 3.795 6.344 1.00 87.88 219 PRO A N 1
ATOM 1704 C CA . PRO A 1 219 ? -14.944 4.210 6.743 1.00 87.88 219 PRO A CA 1
ATOM 1705 C C . PRO A 1 219 ? -15.949 3.069 6.935 1.00 87.88 219 PRO A C 1
ATOM 1707 O O . PRO A 1 219 ? -17.129 3.341 7.137 1.00 87.88 219 PRO A O 1
ATOM 1710 N N . LEU A 1 220 ? -15.518 1.809 6.847 1.00 90.25 220 LEU A N 1
ATOM 1711 C CA . LEU A 1 220 ? -16.413 0.667 6.994 1.00 90.25 220 LEU A CA 1
ATOM 1712 C C . LEU A 1 220 ? -16.761 0.453 8.465 1.00 90.25 220 LEU A C 1
ATOM 1714 O O . LEU A 1 220 ? -15.889 0.432 9.335 1.00 90.25 220 LEU A O 1
ATOM 1718 N N . THR A 1 221 ? -18.047 0.261 8.724 1.00 90.75 221 THR A N 1
ATOM 1719 C CA . THR A 1 221 ? -18.548 -0.150 10.034 1.00 90.75 221 THR A CA 1
ATOM 1720 C C . THR A 1 221 ? -18.231 -1.620 10.307 1.00 90.75 221 THR A C 1
ATOM 1722 O O . THR A 1 221 ? -18.056 -2.418 9.383 1.00 90.75 221 THR A O 1
ATOM 1725 N N . GLU A 1 222 ? -18.227 -2.011 11.584 1.00 93.81 222 GLU A N 1
ATOM 1726 C CA . GLU A 1 222 ? -18.066 -3.415 11.980 1.00 93.81 222 GLU A CA 1
ATOM 1727 C C . GLU A 1 222 ? -19.094 -4.320 11.279 1.00 93.81 222 GLU A C 1
ATOM 1729 O O . GLU A 1 222 ? -18.739 -5.371 10.754 1.00 93.81 222 GLU A O 1
ATOM 1734 N N . GLN A 1 223 ? -20.359 -3.888 11.200 1.00 95.06 223 GLN A N 1
ATOM 1735 C CA . GLN A 1 223 ? -21.412 -4.667 10.548 1.00 95.06 223 GLN A CA 1
ATOM 1736 C C . GLN A 1 223 ? -21.150 -4.846 9.048 1.00 95.06 223 GLN A C 1
ATOM 1738 O O . GLN A 1 223 ? -21.308 -5.947 8.528 1.00 95.06 223 GLN A O 1
ATOM 1743 N N . GLU A 1 224 ? -20.704 -3.801 8.346 1.00 95.06 224 GLU A N 1
ATOM 1744 C CA . GLU A 1 224 ? -20.337 -3.923 6.931 1.00 95.06 224 GLU A CA 1
ATOM 1745 C C . GLU A 1 224 ? -19.163 -4.881 6.731 1.00 95.06 224 GLU A C 1
ATOM 1747 O O . GLU A 1 224 ? -19.171 -5.673 5.786 1.00 95.06 224 GLU A O 1
ATOM 1752 N N . LEU A 1 225 ? -18.171 -4.844 7.625 1.00 94.81 225 LEU A N 1
ATOM 1753 C CA . LEU A 1 225 ? -17.055 -5.785 7.597 1.00 94.81 225 LEU A CA 1
ATOM 1754 C C . LEU A 1 225 ? -17.543 -7.217 7.821 1.00 94.81 225 LEU A C 1
ATOM 1756 O O . LEU A 1 225 ? -17.165 -8.099 7.051 1.00 94.81 225 LEU A O 1
ATOM 1760 N N . ARG A 1 226 ? -18.428 -7.447 8.795 1.00 96.25 226 ARG A N 1
ATOM 1761 C CA . ARG A 1 226 ? -19.025 -8.766 9.050 1.00 96.25 226 ARG A CA 1
ATOM 1762 C C . ARG A 1 226 ? -19.821 -9.285 7.853 1.00 96.25 226 ARG A C 1
ATOM 1764 O O . ARG A 1 226 ? -19.652 -10.434 7.460 1.00 96.25 226 ARG A O 1
ATOM 1771 N N . ASP A 1 227 ? -20.627 -8.431 7.231 1.00 96.06 227 ASP A N 1
ATOM 1772 C CA . ASP A 1 227 ? -21.531 -8.825 6.147 1.00 96.06 227 ASP A CA 1
ATOM 1773 C C . ASP A 1 227 ? -20.825 -9.024 4.798 1.00 96.06 227 ASP A C 1
ATOM 1775 O O . ASP A 1 227 ? -21.315 -9.765 3.940 1.00 96.06 227 ASP A O 1
ATOM 1779 N N . ARG A 1 228 ? -19.722 -8.304 4.551 1.00 91.69 228 ARG A N 1
ATOM 1780 C CA . ARG A 1 228 ? -19.109 -8.203 3.213 1.00 91.69 228 ARG A CA 1
ATOM 1781 C C . ARG A 1 228 ? -17.691 -8.745 3.120 1.00 91.69 228 ARG A C 1
ATOM 1783 O O . ARG A 1 228 ? -17.241 -9.009 2.006 1.00 91.69 228 ARG A O 1
ATOM 1790 N N . VAL A 1 229 ? -16.982 -8.866 4.240 1.00 90.56 229 VAL A N 1
ATOM 1791 C CA . VAL A 1 229 ? -15.546 -9.183 4.261 1.00 90.56 229 VAL A CA 1
ATOM 1792 C C . VAL A 1 229 ? -15.257 -10.405 5.125 1.00 90.56 229 VAL A C 1
ATOM 1794 O O . VAL A 1 229 ? -14.539 -11.306 4.692 1.00 90.56 229 VAL A O 1
ATOM 1797 N N . ALA A 1 230 ? -15.802 -10.440 6.337 1.00 94.06 230 ALA A N 1
ATOM 1798 C CA . ALA A 1 230 ? -15.533 -11.478 7.311 1.00 94.06 230 ALA A CA 1
ATOM 1799 C C . ALA A 1 230 ? -16.066 -12.831 6.834 1.00 94.06 230 ALA A C 1
ATOM 1801 O O . ALA A 1 230 ? -17.221 -12.976 6.423 1.00 94.06 230 ALA A O 1
ATOM 1802 N N . ARG A 1 231 ? -15.221 -13.857 6.922 1.00 94.00 231 ARG A N 1
ATOM 1803 C CA . ARG A 1 231 ? -15.638 -15.225 6.633 1.00 94.00 231 ARG A CA 1
ATOM 1804 C C . ARG A 1 231 ? -16.596 -15.686 7.732 1.00 94.00 231 ARG A C 1
ATOM 1806 O O . ARG A 1 231 ? -16.255 -15.607 8.909 1.00 94.00 231 ARG A O 1
ATOM 1813 N N . ASP A 1 232 ? -17.770 -16.173 7.335 1.00 95.56 232 ASP A N 1
ATOM 1814 C CA . ASP A 1 232 ? -18.827 -16.637 8.246 1.00 95.56 232 ASP A CA 1
ATOM 1815 C C . ASP A 1 232 ? -19.320 -15.548 9.229 1.00 95.56 232 ASP A C 1
ATOM 1817 O O . ASP A 1 232 ? -19.875 -15.857 10.279 1.00 95.56 232 ASP A O 1
ATOM 1821 N N . GLY A 1 233 ? -19.120 -14.264 8.897 1.00 95.81 233 GLY A N 1
ATOM 1822 C CA . GLY A 1 233 ? -19.476 -13.133 9.763 1.00 95.81 233 GLY A CA 1
ATOM 1823 C C . GLY A 1 233 ? -18.539 -12.916 10.958 1.00 95.81 233 GLY A C 1
ATOM 1824 O O . GLY A 1 233 ? -18.852 -12.098 11.825 1.00 95.81 233 GLY A O 1
ATOM 1825 N N . LEU A 1 234 ? -17.407 -13.628 11.009 1.00 96.19 234 LEU A N 1
ATOM 1826 C CA . LEU A 1 234 ? -16.458 -13.621 12.123 1.00 96.19 234 LEU A CA 1
ATOM 1827 C C . LEU A 1 234 ? -15.081 -13.090 11.704 1.00 96.19 234 LEU A C 1
ATOM 1829 O O . LEU A 1 234 ? -14.543 -13.446 10.648 1.00 96.19 234 LEU A O 1
ATOM 1833 N N . PHE A 1 235 ? -14.498 -12.254 12.556 1.00 95.44 235 PHE A N 1
ATOM 1834 C CA . PHE A 1 235 ? -13.142 -11.740 12.416 1.00 95.44 235 PHE A CA 1
ATOM 1835 C C . PHE A 1 235 ? -12.088 -12.823 12.711 1.00 95.44 235 PHE A C 1
ATOM 1837 O O . PHE A 1 235 ? -12.388 -13.839 13.346 1.00 95.44 235 PHE A O 1
ATOM 1844 N N . PRO A 1 236 ? -10.834 -12.646 12.245 1.00 93.31 236 PRO A N 1
ATOM 1845 C CA . PRO A 1 236 ? -9.780 -13.647 12.426 1.00 93.31 236 PRO A CA 1
ATOM 1846 C C . PRO A 1 236 ? -9.537 -14.080 13.881 1.00 93.31 236 PRO A C 1
ATOM 1848 O O . PRO A 1 236 ? -9.294 -15.259 14.131 1.00 93.31 236 PRO A O 1
ATOM 1851 N N . ASP A 1 237 ? -9.625 -13.159 14.841 1.00 92.69 237 ASP A N 1
ATOM 1852 C CA . ASP A 1 237 ? -9.452 -13.441 16.269 1.00 92.69 237 ASP A CA 1
ATOM 1853 C C . ASP A 1 237 ? -10.605 -14.269 16.855 1.00 92.69 237 ASP A C 1
ATOM 1855 O O . ASP A 1 237 ? -10.378 -15.151 17.683 1.00 92.69 237 ASP A O 1
ATOM 1859 N N . GLU A 1 238 ? -11.830 -14.057 16.372 1.00 94.94 238 GLU A N 1
ATOM 1860 C CA . GLU A 1 238 ? -13.005 -14.839 16.767 1.00 94.94 238 GLU A CA 1
ATOM 1861 C C . GLU A 1 238 ? -12.891 -16.293 16.274 1.00 94.94 238 GLU A C 1
ATOM 1863 O O . GLU A 1 238 ? -13.178 -17.227 17.027 1.00 94.94 238 GLU A O 1
ATOM 1868 N N . HIS A 1 239 ? -12.384 -16.502 15.050 1.00 94.06 239 HIS A N 1
ATOM 1869 C CA . HIS A 1 239 ? -12.058 -17.841 14.531 1.00 94.06 239 HIS A CA 1
ATOM 1870 C C . HIS A 1 239 ? -10.960 -18.521 15.353 1.00 94.06 239 HIS A C 1
ATOM 1872 O O . HIS A 1 239 ? -11.089 -19.693 15.708 1.00 94.06 239 HIS A O 1
ATOM 1878 N N . ALA A 1 240 ? -9.886 -17.796 15.677 1.00 90.44 240 ALA A N 1
ATOM 1879 C CA . ALA A 1 240 ? -8.792 -18.329 16.486 1.00 90.44 240 ALA A CA 1
ATOM 1880 C C . ALA A 1 240 ? -9.270 -18.740 17.887 1.00 90.44 240 ALA A C 1
ATOM 1882 O O . ALA A 1 240 ? -8.919 -19.816 18.370 1.00 90.44 240 ALA A O 1
ATOM 1883 N N . ARG A 1 241 ? -10.124 -17.925 18.515 1.00 90.12 241 ARG A N 1
ATOM 1884 C CA . ARG A 1 241 ? -10.700 -18.224 19.830 1.00 90.12 241 ARG A CA 1
ATOM 1885 C C . ARG A 1 241 ? -11.587 -19.467 19.809 1.00 90.12 241 ARG A C 1
ATOM 1887 O O . ARG A 1 241 ? -11.446 -20.317 20.682 1.00 90.12 241 ARG A O 1
ATOM 1894 N N . ALA A 1 242 ? -12.427 -19.619 18.785 1.00 90.44 242 ALA A N 1
ATOM 1895 C CA . ALA A 1 242 ? -13.285 -20.793 18.640 1.00 90.44 242 ALA A CA 1
ATOM 1896 C C . ALA A 1 242 ? -12.493 -22.112 18.541 1.00 90.44 242 ALA A C 1
ATOM 1898 O O . ALA A 1 242 ? -12.987 -23.150 18.971 1.00 90.44 242 ALA A O 1
ATOM 1899 N N . LEU A 1 243 ? -11.265 -22.089 18.007 1.00 87.81 243 LEU A N 1
ATOM 1900 C CA . LEU A 1 243 ? -10.394 -23.270 17.958 1.00 87.81 243 LEU A CA 1
ATOM 1901 C C . LEU A 1 243 ? -9.821 -23.649 19.331 1.00 87.81 243 LEU A C 1
ATOM 1903 O O . LEU A 1 243 ? -9.609 -24.833 19.581 1.00 87.81 243 LEU A O 1
ATOM 1907 N N . LEU A 1 244 ? -9.582 -22.667 20.204 1.00 85.94 244 LEU A N 1
ATOM 1908 C CA . LEU A 1 244 ? -9.069 -22.886 21.561 1.00 85.94 244 LEU A CA 1
ATOM 1909 C C . LEU A 1 244 ? -10.154 -23.404 22.513 1.00 85.94 244 LEU A C 1
ATOM 1911 O O . LEU A 1 244 ? -9.857 -24.187 23.408 1.00 85.94 244 LEU A O 1
ATOM 1915 N N . ASP A 1 245 ? -11.411 -23.012 22.302 1.00 78.44 245 ASP A N 1
ATOM 1916 C CA . ASP A 1 245 ? -12.540 -23.451 23.136 1.00 78.44 245 ASP A CA 1
ATOM 1917 C C . ASP A 1 245 ? -12.962 -24.917 22.863 1.00 78.44 245 ASP A C 1
ATOM 1919 O O . ASP A 1 245 ? -13.791 -25.475 23.583 1.00 78.44 245 ASP A O 1
ATOM 1923 N N . VAL A 1 246 ? -12.407 -25.553 21.822 1.00 65.50 246 VAL A N 1
ATOM 1924 C CA . VAL A 1 246 ? -12.671 -26.957 21.434 1.00 65.50 246 VAL A CA 1
ATOM 1925 C C . VAL A 1 246 ? -11.577 -27.920 21.939 1.00 65.50 246 VAL A C 1
ATOM 1927 O O . VAL A 1 246 ? -11.741 -29.139 21.844 1.00 65.50 246 VAL A O 1
ATOM 1930 N N . THR A 1 247 ? -10.483 -27.393 22.498 1.00 51.91 247 THR A N 1
ATOM 1931 C CA . THR A 1 247 ? -9.367 -28.154 23.099 1.00 51.91 247 THR A CA 1
ATOM 1932 C C . THR A 1 247 ? -9.442 -28.206 24.615 1.00 51.91 247 THR A C 1
ATOM 1934 O O . THR A 1 247 ? -9.147 -29.291 25.165 1.00 51.91 247 THR A O 1
#